Protein AF-A0A2V9X8C6-F1 (afdb_monomer_lite)

Radius of gyration: 25.72 Å; chains: 1; bounding box: 46×36×106 Å

Sequence (195 aa):
MEWCGGTVRGREMVECIVFAIKKLGNQRYEPGIPAVTRFLDFHWPLSLEERLKRQRLYYVAEQRRAESYPASTALVEIGVKSLPNVLETIKADSTLPIAREMAVAVVMQIYRSEPQNGVALLKKEADQEKDARIKRYFDFAIYKAQEWHNVKWRPRPSKGPQSTHSLLFLMASAKTEMCQGVHLVRPEKPPKVPF

pLDDT: mean 73.27, std 24.3, range [33.38, 98.38]

Foldseek 3Di:
DDQPPDPADPVRVLVNVLVVLLVCLQVLPLVCLLVLLVQLVPFADDDPVRLVVVCVVDDDPLVSRCVRRSSLNSLLSNAPSSLVSLLVLLQDPPHDPSSLLSSLSSLQSSVVVPLVVSLVVLVVVLVPDDDPVSNVSSVVSSVSSVVVVVDPDDDDPPCDPDDPVVVVVVVVVVVVVVPPDDDDDDDDDDDDDDD

Secondary structure (DSSP, 8-state):
---S-S---HHHHHHHHHHHHHHHHHTT-GGGHHHHHTTTT------HHHHHHHHTT---HHHHHHHHSHHHHHHHHHGGGGHHHHHHHHH-TTS-HHHHHHHHHHHHHHTTTSHHHHHHHHHHHHHH---HHHHHHHHHHHHHHHHGGGS--PPPPP-----THHHHHHHHHHHHGGGS----PPPPPPPPPP-

Structure (mmCIF, N/CA/C/O backbone):
data_AF-A0A2V9X8C6-F1
#
_entry.id   AF-A0A2V9X8C6-F1
#
loop_
_atom_site.group_PDB
_atom_site.id
_atom_site.type_symbol
_atom_site.label_atom_id
_atom_site.label_alt_id
_atom_site.label_comp_id
_atom_site.label_asym_id
_atom_site.label_entity_id
_atom_site.label_seq_id
_atom_site.pdbx_PDB_ins_code
_atom_site.Cartn_x
_atom_site.Cartn_y
_atom_site.Cartn_z
_atom_site.occupancy
_atom_site.B_iso_or_equiv
_atom_site.auth_seq_id
_atom_site.auth_comp_id
_atom_site.auth_asym_id
_atom_site.auth_atom_id
_atom_site.pdbx_PDB_model_num
ATOM 1 N N . MET A 1 1 ? 22.006 -12.972 -19.790 1.00 34.97 1 MET A N 1
ATOM 2 C CA . MET A 1 1 ? 21.387 -12.344 -18.602 1.00 34.97 1 MET A CA 1
ATOM 3 C C . MET A 1 1 ? 22.507 -11.666 -17.841 1.00 34.97 1 MET A C 1
ATOM 5 O O . MET A 1 1 ? 23.230 -12.349 -17.130 1.00 34.97 1 MET A O 1
ATOM 9 N N . GLU A 1 2 ? 22.719 -10.375 -18.072 1.00 37.75 2 GLU A N 1
ATOM 10 C CA . GLU A 1 2 ? 23.716 -9.603 -17.325 1.00 37.75 2 GLU A CA 1
ATOM 11 C C . GLU A 1 2 ? 23.108 -9.168 -15.994 1.00 37.75 2 GLU A C 1
ATOM 13 O O . GLU A 1 2 ? 22.028 -8.578 -15.946 1.00 37.75 2 GLU A O 1
ATOM 18 N N . TRP A 1 3 ? 23.776 -9.542 -14.908 1.00 47.22 3 TRP A N 1
ATOM 19 C CA . TRP A 1 3 ? 23.455 -9.095 -13.561 1.00 47.22 3 TRP A CA 1
ATOM 20 C C . TRP A 1 3 ? 24.112 -7.736 -13.313 1.00 47.22 3 TRP A C 1
ATOM 22 O O . TRP A 1 3 ? 25.193 -7.467 -13.832 1.00 47.22 3 TRP A O 1
ATOM 32 N N . CYS A 1 4 ? 23.462 -6.892 -12.508 1.00 51.69 4 CYS A N 1
ATOM 33 C CA . CYS A 1 4 ? 23.918 -5.561 -12.092 1.00 51.69 4 CYS A CA 1
ATOM 34 C C . CYS A 1 4 ? 25.188 -5.630 -11.214 1.00 51.69 4 CYS A C 1
ATOM 36 O O . CYS A 1 4 ? 25.129 -5.369 -10.017 1.00 51.69 4 CYS A O 1
ATOM 38 N N . GLY A 1 5 ? 26.319 -6.043 -11.793 1.00 41.81 5 GLY A N 1
ATOM 39 C CA . GLY A 1 5 ? 27.573 -6.356 -11.098 1.00 41.81 5 GLY A CA 1
ATOM 40 C C . GLY A 1 5 ? 28.781 -5.534 -11.559 1.00 41.81 5 GLY A C 1
ATOM 41 O O . GLY A 1 5 ? 29.896 -6.039 -11.520 1.00 41.81 5 GLY A O 1
ATOM 42 N N . GLY A 1 6 ? 28.578 -4.298 -12.021 1.00 47.91 6 GLY A N 1
ATOM 43 C CA . GLY A 1 6 ? 29.654 -3.355 -12.364 1.00 47.91 6 GLY A CA 1
ATOM 44 C C . GLY A 1 6 ? 29.501 -2.032 -11.616 1.00 47.91 6 GLY A C 1
ATOM 45 O O . GLY A 1 6 ? 28.490 -1.821 -10.957 1.00 47.91 6 GLY A O 1
ATOM 46 N N . THR A 1 7 ? 30.479 -1.129 -11.691 1.00 47.12 7 THR A N 1
ATOM 47 C CA . THR A 1 7 ? 30.398 0.220 -11.101 1.00 47.12 7 THR A CA 1
ATOM 48 C C . THR A 1 7 ? 29.323 1.029 -11.830 1.00 47.12 7 THR A C 1
ATOM 50 O O . THR A 1 7 ? 29.575 1.669 -12.847 1.00 47.12 7 THR A O 1
ATOM 53 N N . VAL A 1 8 ? 28.086 0.917 -11.351 1.00 51.81 8 VAL A N 1
ATOM 54 C CA . VAL A 1 8 ? 26.902 1.404 -12.052 1.00 51.81 8 VAL A CA 1
ATOM 55 C C . VAL A 1 8 ? 26.781 2.925 -11.887 1.00 51.81 8 VAL A C 1
ATOM 57 O O . VAL A 1 8 ? 26.748 3.426 -10.760 1.00 51.81 8 VAL A O 1
ATOM 60 N N . ARG A 1 9 ? 26.690 3.682 -12.990 1.00 61.25 9 ARG A N 1
ATOM 61 C CA . ARG A 1 9 ? 26.408 5.132 -12.925 1.00 61.25 9 ARG A CA 1
ATOM 62 C C . ARG A 1 9 ? 25.009 5.358 -12.337 1.00 61.25 9 ARG A C 1
ATOM 64 O O . ARG A 1 9 ? 24.128 4.517 -12.484 1.00 61.25 9 ARG A O 1
ATOM 71 N N . GLY A 1 10 ? 24.756 6.514 -11.717 1.00 61.34 10 GLY A N 1
ATOM 72 C CA . GLY A 1 10 ? 23.512 6.759 -10.961 1.00 61.34 10 GLY A CA 1
ATOM 73 C C . GLY A 1 10 ? 22.201 6.437 -11.705 1.00 61.34 10 GLY A C 1
ATOM 74 O O . GLY A 1 10 ? 21.273 5.905 -11.103 1.00 61.34 10 GLY A O 1
ATOM 75 N N . ARG A 1 11 ? 22.129 6.676 -13.025 1.00 64.12 11 ARG A N 1
ATOM 76 C CA . ARG A 1 11 ? 20.956 6.321 -13.852 1.00 64.12 11 ARG A CA 1
ATOM 77 C C . ARG A 1 11 ? 20.796 4.808 -14.048 1.00 64.12 11 ARG A C 1
ATOM 79 O O . ARG A 1 11 ? 19.696 4.287 -13.904 1.00 64.12 11 ARG A O 1
ATOM 86 N N . GLU A 1 12 ? 21.887 4.109 -14.333 1.00 70.31 12 GLU A N 1
ATOM 87 C CA . GLU A 1 12 ? 21.894 2.657 -14.546 1.00 70.31 12 GLU A CA 1
ATOM 88 C C . GLU A 1 12 ? 21.543 1.910 -13.236 1.00 70.31 12 GLU A C 1
ATOM 90 O O . GLU A 1 12 ? 20.899 0.863 -13.255 1.00 70.31 12 GLU A O 1
ATOM 95 N N . MET A 1 13 ? 21.889 2.475 -12.069 1.00 76.50 13 MET A N 1
ATOM 96 C CA . MET A 1 13 ? 21.582 1.879 -10.759 1.00 76.50 13 MET A CA 1
ATOM 97 C C . MET A 1 13 ? 20.083 1.936 -10.482 1.00 76.50 13 MET A C 1
ATOM 99 O O . MET A 1 13 ? 19.477 0.960 -10.041 1.00 76.50 13 MET A O 1
ATOM 103 N N . VAL A 1 14 ? 19.482 3.082 -10.792 1.00 81.50 14 VAL A N 1
ATOM 104 C CA . VAL A 1 14 ? 18.043 3.306 -10.718 1.00 81.50 14 VAL A CA 1
ATOM 105 C C . VAL A 1 14 ? 17.345 2.275 -11.624 1.00 81.50 14 VAL A C 1
ATOM 107 O O . VAL A 1 14 ? 16.462 1.553 -11.148 1.00 81.50 14 VAL A O 1
ATOM 110 N N . GLU A 1 15 ? 17.763 2.119 -12.888 1.00 82.19 15 GLU A N 1
ATOM 111 C CA . GLU A 1 15 ? 17.218 1.112 -13.824 1.00 82.19 15 GLU A CA 1
ATOM 112 C C . GLU A 1 15 ? 17.301 -0.320 -13.284 1.00 82.19 15 GLU A C 1
ATOM 114 O O . GLU A 1 15 ? 16.306 -1.053 -13.323 1.00 82.19 15 GLU A O 1
ATOM 119 N N . CYS A 1 16 ? 18.444 -0.692 -12.710 1.00 85.50 16 CYS A N 1
ATOM 120 C CA . CYS A 1 16 ? 18.657 -1.981 -12.057 1.00 85.50 16 CYS A CA 1
ATOM 121 C C . CYS A 1 16 ? 17.684 -2.232 -10.896 1.00 85.50 16 CYS A C 1
ATOM 123 O O . CYS A 1 16 ? 17.074 -3.303 -10.827 1.00 85.50 16 CYS A O 1
ATOM 125 N N . ILE A 1 17 ? 17.489 -1.248 -10.011 1.00 88.88 17 ILE A N 1
ATOM 126 C CA . ILE A 1 17 ? 16.553 -1.349 -8.879 1.00 88.88 17 ILE A CA 1
ATOM 127 C C . ILE A 1 17 ? 15.132 -1.601 -9.392 1.00 88.88 17 ILE A C 1
ATOM 129 O O . ILE A 1 17 ? 14.446 -2.513 -8.926 1.00 88.88 17 ILE A O 1
ATOM 133 N N . VAL A 1 18 ? 14.691 -0.846 -10.400 1.00 88.94 18 VAL A N 1
ATOM 134 C CA . VAL A 1 18 ? 13.339 -1.004 -10.956 1.00 88.94 18 VAL A CA 1
ATOM 135 C C . VAL A 1 18 ? 13.157 -2.312 -11.687 1.00 88.94 18 VAL A C 1
ATOM 137 O O . VAL A 1 18 ? 12.095 -2.930 -11.570 1.00 88.94 18 VAL A O 1
ATOM 140 N N . PHE A 1 19 ? 14.169 -2.753 -12.424 1.00 88.75 19 PHE A N 1
ATOM 141 C CA . PHE A 1 19 ? 14.154 -4.065 -13.043 1.00 88.75 19 PHE A CA 1
ATOM 142 C C . PHE A 1 19 ? 13.994 -5.165 -11.987 1.00 88.75 19 PHE A C 1
ATOM 144 O O . PHE A 1 19 ? 13.098 -6.003 -12.119 1.00 88.75 19 PHE A O 1
ATOM 151 N N . ALA A 1 20 ? 14.795 -5.128 -10.918 1.00 94.00 20 ALA A N 1
ATOM 152 C CA . ALA A 1 20 ? 14.746 -6.111 -9.842 1.00 94.00 20 ALA A CA 1
ATOM 153 C C . ALA A 1 20 ? 13.376 -6.129 -9.147 1.00 94.00 20 ALA A C 1
ATOM 155 O O . ALA A 1 20 ? 12.741 -7.181 -9.082 1.00 94.00 20 ALA A O 1
ATOM 156 N N . ILE A 1 21 ? 12.864 -4.970 -8.719 1.00 94.38 21 ILE A N 1
ATOM 157 C CA . ILE A 1 21 ? 11.549 -4.855 -8.065 1.00 94.38 21 ILE A CA 1
ATOM 158 C C . ILE A 1 21 ? 10.437 -5.425 -8.958 1.00 94.38 21 ILE A C 1
ATOM 160 O O . ILE A 1 21 ? 9.613 -6.218 -8.500 1.00 94.38 21 ILE A O 1
ATOM 164 N N . LYS A 1 22 ? 10.434 -5.079 -10.253 1.00 90.75 22 LYS A N 1
ATOM 165 C CA . LYS A 1 22 ? 9.447 -5.609 -11.207 1.00 90.75 22 LYS A CA 1
ATOM 166 C C . LYS A 1 22 ? 9.555 -7.119 -11.372 1.00 90.75 22 LYS A C 1
ATOM 168 O O . LYS A 1 22 ? 8.530 -7.784 -11.481 1.00 90.75 22 LYS A O 1
ATOM 173 N N . LYS A 1 23 ? 10.770 -7.674 -11.405 1.00 94.06 23 LYS A N 1
ATOM 174 C CA . LYS A 1 23 ? 10.966 -9.127 -11.490 1.00 94.06 23 LYS A CA 1
ATOM 175 C C . LYS A 1 23 ? 10.403 -9.840 -10.266 1.00 94.06 23 LYS A C 1
ATOM 177 O O . LYS A 1 23 ? 9.662 -10.801 -10.454 1.00 94.06 23 LYS A O 1
ATOM 182 N N . LEU A 1 24 ? 10.668 -9.329 -9.063 1.00 95.94 24 LEU A N 1
ATOM 183 C CA . LEU A 1 24 ? 10.121 -9.879 -7.818 1.00 95.94 24 LEU A CA 1
ATOM 184 C C . LEU A 1 24 ? 8.585 -9.849 -7.811 1.00 95.94 24 LEU A C 1
ATOM 186 O O . LEU A 1 24 ? 7.957 -10.858 -7.492 1.00 95.94 24 LEU A O 1
ATOM 190 N N . GLY A 1 25 ? 7.983 -8.732 -8.233 1.00 92.75 25 GLY A N 1
ATOM 191 C CA . GLY A 1 25 ? 6.528 -8.600 -8.367 1.00 92.75 25 GLY A CA 1
ATOM 192 C C . GLY A 1 25 ? 5.927 -9.577 -9.380 1.00 92.75 25 GLY A C 1
ATOM 193 O O . GLY A 1 25 ? 5.020 -10.333 -9.049 1.00 92.75 25 GLY A O 1
ATOM 194 N N . ASN A 1 26 ? 6.481 -9.631 -10.595 1.00 91.50 26 ASN A N 1
ATOM 195 C CA . ASN A 1 26 ? 5.999 -10.511 -11.667 1.00 91.50 26 ASN A CA 1
ATOM 196 C C . ASN A 1 26 ? 6.094 -12.002 -11.309 1.00 91.50 26 ASN A C 1
ATOM 198 O O . ASN A 1 26 ? 5.286 -12.801 -11.774 1.00 91.50 26 ASN A O 1
ATOM 202 N N . GLN A 1 27 ? 7.093 -12.380 -10.509 1.00 96.31 27 GLN A N 1
ATOM 203 C CA . GLN A 1 27 ? 7.258 -13.743 -9.998 1.00 96.31 27 GLN A CA 1
ATOM 204 C C . GLN A 1 27 ? 6.421 -14.016 -8.744 1.00 96.31 27 GLN A C 1
ATOM 206 O O . GLN A 1 27 ? 6.411 -15.147 -8.268 1.00 96.31 27 GLN A O 1
ATOM 211 N N . ARG A 1 28 ? 5.744 -12.996 -8.200 1.00 96.12 28 ARG A N 1
ATOM 212 C CA . ARG A 1 28 ? 5.037 -13.048 -6.915 1.00 96.12 28 ARG A CA 1
ATOM 213 C C . ARG A 1 28 ? 5.929 -13.583 -5.791 1.00 96.12 28 ARG A C 1
ATOM 215 O O . ARG A 1 28 ? 5.502 -14.392 -4.974 1.00 96.12 28 ARG A O 1
ATOM 222 N N . TYR A 1 29 ? 7.194 -13.165 -5.783 1.00 97.69 29 TYR A N 1
ATOM 223 C CA . TYR A 1 29 ? 8.213 -13.738 -4.910 1.00 97.69 29 TYR A CA 1
ATOM 224 C C . TYR A 1 29 ? 8.058 -13.252 -3.461 1.00 97.69 29 TYR A C 1
ATOM 226 O O . TYR A 1 29 ? 8.565 -12.196 -3.076 1.00 97.69 29 TYR A O 1
ATOM 234 N N . GLU A 1 30 ? 7.365 -14.049 -2.649 1.00 97.94 30 GLU A N 1
ATOM 235 C CA . GLU A 1 30 ? 7.040 -13.744 -1.248 1.00 97.94 30 GLU A CA 1
ATOM 236 C C . GLU A 1 30 ? 8.252 -13.454 -0.353 1.00 97.94 30 GLU A C 1
ATOM 238 O O . GLU A 1 30 ? 8.204 -12.465 0.380 1.00 97.94 30 GLU A O 1
ATOM 243 N N . PRO A 1 31 ? 9.374 -14.201 -0.421 1.00 97.94 31 PRO A N 1
ATOM 244 C CA . PRO A 1 31 ? 10.530 -13.889 0.422 1.00 97.94 31 PRO A CA 1
ATOM 245 C C . PRO A 1 31 ? 11.126 -12.496 0.145 1.00 97.94 31 PRO A C 1
ATOM 247 O O . PRO A 1 31 ? 11.859 -11.960 0.971 1.00 97.94 31 PRO A O 1
ATOM 250 N N . GLY A 1 32 ? 10.804 -11.886 -1.003 1.00 96.81 32 GLY A N 1
ATOM 251 C CA . GLY A 1 32 ? 11.223 -10.533 -1.363 1.00 96.81 32 GLY A CA 1
ATOM 252 C C . GLY A 1 32 ? 10.364 -9.414 -0.766 1.00 96.81 32 GLY A C 1
ATOM 253 O O . GLY A 1 32 ? 10.786 -8.260 -0.830 1.00 96.81 32 GLY A O 1
ATOM 254 N N . ILE A 1 33 ? 9.198 -9.712 -0.177 1.00 98.19 33 ILE A N 1
ATOM 255 C CA . ILE A 1 33 ? 8.254 -8.698 0.333 1.00 98.19 33 ILE A CA 1
ATOM 256 C C . ILE A 1 33 ? 8.936 -7.682 1.266 1.00 98.19 33 ILE A C 1
ATOM 258 O O . ILE A 1 33 ? 8.778 -6.480 1.019 1.00 98.19 33 ILE A O 1
ATOM 262 N N . PRO A 1 34 ? 9.728 -8.081 2.287 1.00 97.56 34 PRO A N 1
ATOM 263 C CA . PRO A 1 34 ? 10.349 -7.111 3.188 1.00 97.56 34 PRO A CA 1
ATOM 264 C C . PRO A 1 34 ? 11.317 -6.169 2.467 1.00 97.56 34 PRO A C 1
ATOM 266 O O . PRO A 1 34 ? 11.380 -4.986 2.790 1.00 97.56 34 PRO A O 1
ATOM 269 N N . ALA A 1 35 ? 12.052 -6.676 1.472 1.00 96.75 35 ALA A N 1
ATOM 270 C CA . ALA A 1 35 ? 12.980 -5.872 0.687 1.00 96.75 35 ALA A CA 1
ATOM 271 C C . ALA A 1 35 ? 12.232 -4.887 -0.219 1.00 96.75 35 ALA A C 1
ATOM 273 O O . ALA A 1 35 ? 12.561 -3.706 -0.225 1.00 96.75 35 ALA A O 1
ATOM 274 N N . VAL A 1 36 ? 11.194 -5.344 -0.929 1.00 97.19 36 VAL A N 1
ATOM 275 C CA . VAL A 1 36 ? 10.385 -4.495 -1.821 1.00 97.19 36 VAL A CA 1
ATOM 276 C C . VAL A 1 36 ? 9.672 -3.387 -1.041 1.00 97.19 36 VAL A C 1
ATOM 278 O O . VAL A 1 36 ? 9.634 -2.249 -1.498 1.00 97.19 36 VAL A O 1
ATOM 281 N N . THR A 1 37 ? 9.164 -3.690 0.155 1.00 97.38 37 THR A N 1
ATOM 282 C CA . THR A 1 37 ? 8.447 -2.729 1.014 1.00 97.38 37 THR A CA 1
ATOM 283 C C . THR A 1 37 ? 9.294 -1.498 1.359 1.00 97.38 37 THR A C 1
ATOM 285 O O . 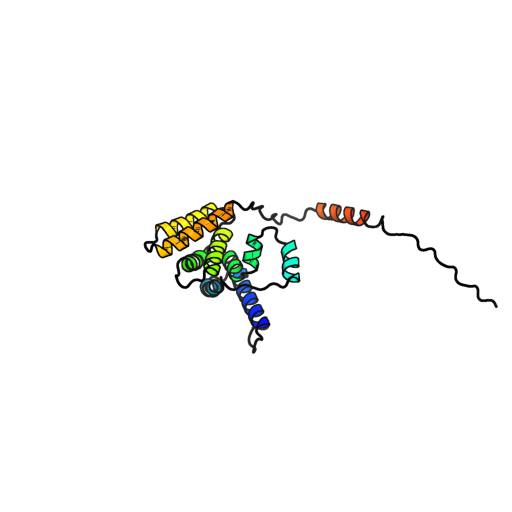THR A 1 37 ? 8.773 -0.388 1.426 1.00 97.38 37 THR A O 1
ATOM 288 N N . ARG A 1 38 ? 10.619 -1.654 1.483 1.00 95.50 38 ARG A N 1
ATOM 289 C CA . ARG A 1 38 ? 11.550 -0.544 1.767 1.00 95.50 38 ARG A CA 1
ATOM 290 C C . ARG A 1 38 ? 11.678 0.475 0.635 1.00 95.50 38 ARG A C 1
ATOM 292 O O . ARG A 1 38 ? 12.256 1.526 0.856 1.00 95.50 38 ARG A O 1
ATOM 299 N N . PHE A 1 39 ? 11.165 0.165 -0.554 1.00 95.50 39 PHE A N 1
ATOM 300 C CA . PHE A 1 39 ? 11.189 1.044 -1.724 1.00 95.50 39 PHE A CA 1
ATOM 301 C C . PHE A 1 39 ? 9.817 1.683 -2.000 1.00 95.50 39 PHE A C 1
ATOM 303 O O . PHE A 1 39 ? 9.560 2.132 -3.116 1.00 95.50 39 PHE A O 1
ATOM 310 N N . LEU A 1 40 ? 8.897 1.707 -1.029 1.00 94.12 40 LEU A N 1
ATOM 311 C CA . LEU A 1 40 ? 7.562 2.293 -1.215 1.00 94.12 40 LEU A CA 1
ATOM 312 C C . LEU A 1 40 ? 7.578 3.810 -1.470 1.00 94.12 40 LEU A C 1
ATOM 314 O O . LEU A 1 40 ? 6.673 4.320 -2.121 1.00 94.12 40 LEU A O 1
ATOM 318 N N . ASP A 1 41 ? 8.604 4.522 -1.015 1.00 92.12 41 ASP A N 1
ATOM 319 C CA . ASP A 1 41 ? 8.875 5.933 -1.320 1.00 92.12 41 ASP A CA 1
ATOM 320 C C . ASP A 1 41 ? 9.710 6.136 -2.595 1.00 92.12 41 ASP A C 1
ATOM 322 O O . ASP A 1 41 ? 9.859 7.268 -3.063 1.00 92.12 41 ASP A O 1
ATOM 326 N N . PHE A 1 42 ? 10.246 5.062 -3.181 1.00 90.69 42 PHE A N 1
ATOM 327 C CA . PHE A 1 42 ? 11.107 5.147 -4.350 1.00 90.69 42 PHE A CA 1
ATOM 328 C C . PHE A 1 42 ? 10.297 5.534 -5.589 1.00 90.69 42 PHE A C 1
ATOM 330 O O . PHE A 1 42 ? 9.594 4.718 -6.190 1.00 90.69 42 PHE A O 1
ATOM 337 N N . HIS A 1 43 ? 10.425 6.797 -5.985 1.00 84.62 43 HIS A N 1
ATOM 338 C CA . HIS A 1 43 ? 9.813 7.324 -7.193 1.00 84.62 43 HIS A CA 1
ATOM 339 C C . HIS A 1 43 ? 10.714 7.075 -8.409 1.00 84.62 43 HIS A C 1
ATOM 341 O O . HIS A 1 43 ? 11.854 7.531 -8.465 1.00 84.62 43 HIS A O 1
ATOM 347 N N . TRP A 1 44 ? 10.172 6.406 -9.422 1.00 78.06 44 TRP A N 1
ATOM 348 C CA . TRP A 1 44 ? 10.786 6.203 -10.726 1.00 78.06 44 TRP A CA 1
ATOM 349 C C . TRP A 1 44 ? 10.472 7.386 -11.656 1.00 78.06 44 TRP A C 1
ATOM 351 O O . TRP A 1 44 ? 9.339 7.500 -12.141 1.00 78.06 44 TRP A O 1
ATOM 361 N N . PRO A 1 45 ? 11.438 8.278 -11.945 1.00 67.31 45 PRO A N 1
ATOM 362 C CA . PRO A 1 45 ? 11.210 9.382 -12.863 1.00 67.31 45 PRO A CA 1
ATOM 363 C C . PRO A 1 45 ? 11.126 8.848 -14.298 1.00 67.31 45 PRO A C 1
ATOM 365 O O . PRO A 1 45 ? 12.136 8.626 -14.958 1.00 67.31 45 PRO A O 1
ATOM 368 N N . LEU A 1 46 ? 9.905 8.643 -14.794 1.00 64.56 46 LEU A N 1
ATOM 369 C CA . LEU A 1 46 ? 9.670 8.378 -16.214 1.00 64.56 46 LEU A CA 1
ATOM 370 C C . LEU A 1 46 ? 9.972 9.641 -17.029 1.00 64.56 46 LEU A C 1
ATOM 372 O O . LEU A 1 46 ? 9.506 10.734 -16.682 1.00 64.56 46 LEU A O 1
ATOM 376 N N . SER A 1 47 ? 10.669 9.486 -18.156 1.00 63.50 47 SER A N 1
ATOM 377 C CA . SER A 1 47 ? 10.767 10.555 -19.154 1.00 63.50 47 SER A CA 1
ATOM 378 C C . SER A 1 47 ? 9.376 10.927 -19.685 1.00 63.50 47 SER A C 1
ATOM 380 O O . SER A 1 47 ? 8.429 10.136 -19.623 1.00 63.50 47 SER A O 1
ATOM 382 N N . LEU A 1 48 ? 9.221 12.142 -20.223 1.00 58.38 48 LEU A N 1
ATOM 383 C CA . LEU A 1 48 ? 7.947 12.587 -20.798 1.00 58.38 48 LEU A CA 1
ATOM 384 C C . LEU A 1 48 ? 7.445 11.615 -21.878 1.00 58.38 48 LEU A C 1
ATOM 386 O O . LEU A 1 48 ? 6.266 11.277 -21.894 1.00 58.38 48 LEU A O 1
ATOM 390 N N . GLU A 1 49 ? 8.335 11.105 -22.727 1.00 63.12 49 GLU A N 1
ATOM 391 C CA . GLU A 1 49 ? 7.985 10.134 -23.765 1.00 63.12 49 GLU A CA 1
ATOM 392 C C . GLU A 1 49 ? 7.470 8.811 -23.175 1.00 63.12 49 GLU A C 1
ATOM 394 O O . GLU A 1 49 ? 6.444 8.288 -23.614 1.00 63.12 49 GLU A O 1
ATOM 399 N N . GLU A 1 50 ? 8.122 8.281 -22.137 1.00 65.06 50 GLU A N 1
ATOM 400 C CA . GLU A 1 50 ? 7.677 7.056 -21.464 1.00 65.06 50 GLU A CA 1
ATOM 401 C C . GLU A 1 50 ? 6.351 7.253 -20.725 1.00 65.06 50 GLU A C 1
ATOM 403 O O . GLU A 1 50 ? 5.487 6.371 -20.759 1.00 65.06 50 GLU A O 1
ATOM 408 N N . ARG A 1 51 ? 6.156 8.427 -20.107 1.00 62.22 51 ARG A N 1
ATOM 409 C CA . ARG A 1 51 ? 4.874 8.822 -19.509 1.00 62.22 51 ARG A CA 1
ATOM 410 C C . ARG A 1 51 ? 3.770 8.835 -20.557 1.00 62.22 51 ARG A C 1
ATOM 412 O O . ARG A 1 51 ? 2.696 8.305 -20.290 1.00 62.22 51 ARG A O 1
ATOM 419 N N . LEU A 1 52 ? 4.029 9.404 -21.736 1.00 58.66 52 LEU A N 1
ATOM 420 C CA . LEU A 1 52 ? 3.075 9.488 -22.846 1.00 58.66 52 LEU A CA 1
ATOM 421 C C . LEU A 1 52 ? 2.785 8.110 -23.470 1.00 58.66 52 LEU A C 1
ATOM 423 O O . LEU A 1 52 ? 1.625 7.791 -23.742 1.00 58.66 52 LEU A O 1
ATOM 427 N N . LYS A 1 53 ? 3.804 7.253 -23.640 1.00 61.97 53 LYS A N 1
ATOM 428 C CA . LYS A 1 53 ? 3.636 5.865 -24.114 1.00 61.97 53 LYS A CA 1
ATOM 429 C C . LYS A 1 53 ? 2.760 5.047 -23.166 1.00 61.97 53 LYS A C 1
ATOM 431 O O . LYS A 1 53 ? 1.855 4.352 -23.624 1.00 61.97 53 LYS A O 1
ATOM 436 N N . ARG A 1 54 ? 2.975 5.157 -21.850 1.00 58.25 54 ARG A N 1
ATOM 437 C CA . ARG A 1 54 ? 2.158 4.449 -20.846 1.00 58.25 54 ARG A CA 1
ATOM 438 C C . ARG A 1 54 ? 0.796 5.100 -20.606 1.00 58.25 54 ARG A C 1
ATOM 440 O O . ARG A 1 54 ? -0.166 4.398 -20.312 1.00 58.25 54 ARG A O 1
ATOM 447 N N . GLN A 1 55 ? 0.667 6.407 -20.837 1.00 51.16 55 GLN A N 1
ATOM 448 C CA . GLN A 1 55 ? -0.610 7.126 -20.790 1.00 51.16 55 GLN A CA 1
ATOM 449 C C . GLN A 1 55 ? -1.656 6.560 -21.749 1.00 51.16 55 GLN A C 1
ATOM 451 O O . GLN A 1 55 ? -2.833 6.532 -21.399 1.00 51.16 55 GLN A O 1
ATOM 456 N N . ARG A 1 56 ? -1.240 6.088 -22.933 1.00 48.53 56 ARG A N 1
ATOM 457 C CA . ARG A 1 56 ? -2.152 5.477 -23.915 1.00 48.53 56 ARG A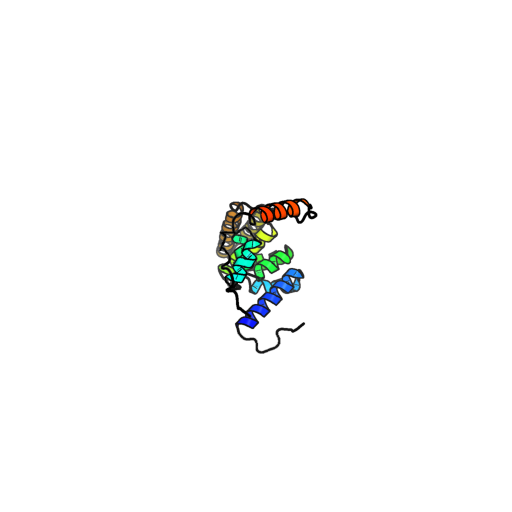 CA 1
ATOM 458 C C . ARG A 1 56 ? -2.714 4.122 -23.467 1.00 48.53 56 ARG A C 1
ATOM 460 O O . ARG A 1 56 ? -3.676 3.653 -24.063 1.00 48.53 56 ARG A O 1
ATOM 467 N N . LEU A 1 57 ? -2.142 3.505 -22.430 1.00 44.97 57 LEU A N 1
ATOM 468 C CA . LEU A 1 57 ? -2.548 2.190 -21.928 1.00 44.97 57 LEU A CA 1
ATOM 469 C C . LEU A 1 57 ? -3.424 2.261 -20.662 1.00 44.97 57 LEU A C 1
ATOM 471 O O . LEU A 1 57 ? -4.122 1.290 -20.374 1.00 44.97 57 LEU A O 1
ATOM 475 N N . TYR A 1 58 ? -3.445 3.389 -19.931 1.00 42.50 58 TYR A N 1
ATOM 476 C CA . TYR A 1 58 ? -4.114 3.491 -18.623 1.00 42.50 58 TYR A CA 1
ATOM 477 C C . TYR A 1 58 ? -4.882 4.814 -18.409 1.00 42.50 58 TYR A C 1
ATOM 479 O O . TYR A 1 58 ? -4.340 5.923 -18.503 1.00 42.50 58 TYR A O 1
ATOM 487 N N . TYR A 1 59 ? -6.170 4.680 -18.069 1.00 42.31 59 TYR A N 1
ATOM 488 C CA . TYR A 1 59 ? -7.162 5.767 -18.043 1.00 42.31 59 TYR A CA 1
ATOM 489 C C . TYR A 1 59 ? -7.320 6.507 -16.694 1.00 42.31 59 TYR A C 1
ATOM 491 O O . TYR A 1 59 ? -8.033 7.505 -16.664 1.00 42.31 59 TYR A O 1
ATOM 499 N N . VAL A 1 60 ? -6.676 6.092 -15.590 1.00 49.94 60 VAL A N 1
ATOM 500 C CA . VAL A 1 60 ? -6.946 6.665 -14.245 1.00 49.94 60 VAL A CA 1
ATOM 501 C C . VAL A 1 60 ? -5.689 7.242 -13.580 1.00 49.94 60 VAL A C 1
ATOM 503 O O . VAL A 1 60 ? -4.637 6.605 -13.567 1.00 49.94 60 VAL A O 1
ATOM 506 N N . ALA A 1 61 ? -5.800 8.448 -13.010 1.00 50.53 61 ALA A N 1
ATOM 507 C CA . ALA A 1 61 ? -4.699 9.206 -12.401 1.00 50.53 61 ALA A CA 1
ATOM 508 C C . ALA A 1 61 ? -4.024 8.503 -11.202 1.00 50.53 61 ALA A C 1
ATOM 510 O O . ALA A 1 61 ? -2.801 8.556 -11.090 1.00 50.53 61 ALA A O 1
ATOM 511 N N . GLU A 1 62 ? -4.773 7.777 -10.366 1.00 48.66 62 GLU A N 1
ATOM 512 C CA . GLU A 1 62 ? -4.212 7.019 -9.233 1.00 48.66 62 GLU A CA 1
ATOM 513 C C . GLU A 1 62 ? -3.357 5.822 -9.687 1.00 48.66 62 GLU A C 1
ATOM 515 O O . GLU A 1 62 ? -2.294 5.559 -9.128 1.00 48.66 62 GLU A O 1
ATOM 520 N N . GLN A 1 63 ? -3.768 5.124 -10.756 1.00 49.69 63 GLN A N 1
ATOM 521 C CA . GLN A 1 63 ? -2.965 4.051 -11.365 1.00 49.69 63 GLN A CA 1
ATOM 522 C C . GLN A 1 63 ? -1.650 4.595 -11.931 1.00 49.69 63 GLN A C 1
ATOM 524 O O . GLN A 1 63 ? -0.613 3.943 -11.829 1.00 49.69 63 GLN A O 1
ATOM 529 N N . ARG A 1 64 ? -1.675 5.824 -12.462 1.00 52.00 64 ARG A N 1
ATOM 530 C CA . ARG A 1 64 ? -0.469 6.503 -12.950 1.00 52.00 64 ARG A CA 1
ATOM 531 C C . ARG A 1 64 ? 0.514 6.824 -11.827 1.00 52.00 64 ARG A C 1
ATOM 533 O O . ARG A 1 64 ? 1.711 6.768 -12.082 1.00 52.00 64 ARG A O 1
ATOM 540 N N . ARG A 1 65 ? 0.042 7.128 -10.609 1.00 52.25 65 ARG A N 1
ATOM 541 C CA . ARG A 1 65 ? 0.933 7.276 -9.445 1.00 52.25 65 ARG A CA 1
ATOM 542 C C . ARG A 1 65 ? 1.576 5.939 -9.088 1.00 52.25 65 ARG A C 1
ATOM 544 O O . ARG A 1 65 ? 2.795 5.884 -9.031 1.00 52.25 65 ARG A O 1
ATOM 551 N N . ALA A 1 66 ? 0.804 4.859 -8.961 1.00 51.38 66 ALA A N 1
ATOM 552 C CA . ALA A 1 66 ? 1.345 3.536 -8.620 1.00 51.38 66 ALA A CA 1
ATOM 553 C C . ALA A 1 66 ? 2.411 3.021 -9.617 1.00 51.38 66 ALA A C 1
ATOM 555 O O . ALA A 1 66 ? 3.368 2.363 -9.215 1.00 51.38 66 ALA A O 1
ATOM 556 N N . GLU A 1 67 ? 2.313 3.363 -10.907 1.00 58.28 67 GLU A N 1
ATOM 557 C CA . GLU A 1 67 ? 3.343 3.011 -11.902 1.00 58.28 67 GLU A CA 1
ATOM 558 C C . GLU A 1 67 ? 4.657 3.790 -11.757 1.00 58.28 67 GLU A C 1
ATOM 560 O O . GLU A 1 67 ? 5.713 3.286 -12.157 1.00 58.28 67 GLU A O 1
ATOM 565 N N . SER A 1 68 ? 4.603 4.997 -11.189 1.00 72.50 68 SER A N 1
ATOM 566 C CA . SER A 1 68 ? 5.792 5.761 -10.807 1.00 72.50 68 SER A CA 1
ATOM 567 C C . SER A 1 68 ? 6.426 5.238 -9.515 1.00 72.50 68 SER A C 1
ATOM 569 O O . SER A 1 68 ? 7.561 5.592 -9.233 1.00 72.50 68 SER A O 1
ATOM 571 N N . TYR A 1 69 ? 5.746 4.374 -8.756 1.00 87.06 69 TYR A N 1
ATOM 572 C CA . TYR A 1 69 ? 6.272 3.736 -7.545 1.00 87.06 69 TYR A CA 1
ATOM 573 C C . TYR A 1 69 ? 6.360 2.217 -7.750 1.00 87.06 69 TYR A C 1
ATOM 575 O O . TYR A 1 69 ? 5.435 1.482 -7.389 1.00 87.06 69 TYR A O 1
ATOM 583 N N . PRO A 1 70 ? 7.455 1.700 -8.335 1.00 91.00 70 PRO A N 1
ATOM 584 C CA . PRO A 1 70 ? 7.559 0.305 -8.765 1.00 91.00 70 PRO A CA 1
ATOM 585 C C . PRO A 1 70 ? 7.339 -0.703 -7.631 1.00 91.00 70 PRO A C 1
ATOM 587 O O . PRO A 1 70 ? 6.780 -1.770 -7.880 1.00 91.00 70 PRO A O 1
ATOM 590 N N . ALA A 1 71 ? 7.716 -0.362 -6.395 1.00 95.19 71 ALA A N 1
ATOM 591 C CA . ALA A 1 71 ? 7.474 -1.207 -5.229 1.00 95.19 71 ALA A CA 1
ATOM 592 C C . ALA A 1 71 ? 5.982 -1.414 -4.961 1.00 95.19 71 ALA A C 1
ATOM 594 O O . ALA A 1 71 ? 5.560 -2.543 -4.720 1.00 95.19 71 ALA A O 1
ATOM 595 N N . SER A 1 72 ? 5.173 -0.355 -5.078 1.00 93.56 72 SER A N 1
ATOM 596 C CA . SER A 1 72 ? 3.722 -0.454 -4.891 1.00 93.56 72 SER A CA 1
ATOM 597 C C . SER A 1 72 ? 3.108 -1.435 -5.893 1.00 93.56 72 SER A C 1
ATOM 599 O O . SER A 1 72 ? 2.382 -2.350 -5.512 1.00 93.56 72 SER A O 1
ATOM 601 N N . THR A 1 73 ? 3.497 -1.330 -7.168 1.00 90.56 73 THR A N 1
ATOM 602 C CA . THR A 1 73 ? 3.045 -2.249 -8.219 1.00 90.56 73 THR A CA 1
ATOM 603 C C . THR A 1 73 ? 3.479 -3.685 -7.919 1.00 90.56 73 THR A C 1
ATOM 605 O O . THR A 1 73 ? 2.670 -4.602 -8.012 1.00 90.56 73 THR A O 1
ATOM 608 N N . ALA A 1 74 ? 4.735 -3.895 -7.514 1.00 95.38 74 ALA A N 1
ATOM 609 C CA . ALA A 1 74 ? 5.241 -5.230 -7.208 1.00 95.38 74 ALA A CA 1
ATOM 610 C C . ALA A 1 74 ? 4.515 -5.885 -6.021 1.00 95.38 74 ALA A C 1
ATOM 612 O O . ALA A 1 74 ? 4.189 -7.068 -6.091 1.00 95.38 74 ALA A O 1
ATOM 613 N N . LEU A 1 75 ? 4.215 -5.130 -4.960 1.00 97.50 75 LEU A N 1
ATOM 614 C CA . LEU A 1 75 ? 3.481 -5.641 -3.796 1.00 97.50 75 LEU A CA 1
ATOM 615 C C . LEU A 1 75 ? 2.030 -5.994 -4.146 1.00 97.50 75 LEU A C 1
ATOM 617 O O . LEU A 1 75 ? 1.528 -7.019 -3.691 1.00 97.50 75 LEU A O 1
ATOM 621 N N . VAL A 1 76 ? 1.383 -5.212 -5.018 1.00 94.81 76 VAL A N 1
ATOM 622 C CA . VAL A 1 76 ? 0.051 -5.543 -5.555 1.00 94.81 76 VAL A CA 1
ATOM 623 C C . VAL A 1 76 ? 0.077 -6.842 -6.365 1.00 94.81 76 VAL A C 1
ATOM 625 O O . VAL A 1 76 ? -0.821 -7.664 -6.204 1.00 94.81 76 VAL A O 1
ATOM 628 N N . GLU A 1 77 ? 1.097 -7.055 -7.203 1.00 94.25 77 GLU A N 1
ATOM 629 C CA . GLU A 1 77 ? 1.244 -8.298 -7.979 1.00 94.25 77 GLU A CA 1
ATOM 630 C C . GLU A 1 77 ? 1.509 -9.521 -7.085 1.00 94.25 77 GLU A C 1
ATOM 632 O O . GLU A 1 77 ? 0.970 -10.599 -7.352 1.00 94.25 77 GLU A O 1
ATOM 637 N N . ILE A 1 78 ? 2.278 -9.357 -5.999 1.00 96.56 78 ILE A N 1
ATOM 638 C CA . ILE A 1 78 ? 2.445 -10.385 -4.955 1.00 96.56 78 ILE A CA 1
ATOM 639 C C . ILE A 1 78 ? 1.106 -10.653 -4.240 1.00 96.56 78 ILE A C 1
ATOM 641 O O . ILE A 1 78 ? 0.787 -11.796 -3.907 1.00 96.56 78 ILE A O 1
ATOM 645 N N . GLY A 1 79 ? 0.290 -9.615 -4.049 1.00 94.19 79 GLY A N 1
ATOM 646 C CA . GLY A 1 79 ? -1.088 -9.715 -3.576 1.00 94.19 79 GLY A CA 1
ATOM 647 C C . GLY A 1 79 ? -1.212 -9.771 -2.055 1.00 94.19 79 GLY A C 1
ATOM 648 O O . GLY A 1 79 ? -0.391 -9.214 -1.330 1.00 94.19 79 GLY A O 1
ATOM 649 N N . VAL A 1 80 ? -2.259 -10.446 -1.564 1.00 97.06 80 VAL A N 1
ATOM 650 C CA . VAL A 1 80 ? -2.689 -10.470 -0.145 1.00 97.06 80 VAL A CA 1
ATOM 651 C C . VAL A 1 80 ? -1.557 -10.817 0.829 1.00 97.06 80 VAL A C 1
ATOM 653 O O . VAL A 1 80 ? -1.511 -10.291 1.937 1.00 97.06 80 VAL A O 1
ATOM 656 N N . LYS A 1 81 ? -0.598 -11.647 0.411 1.00 98.00 81 LYS A N 1
ATOM 657 C CA . LYS A 1 81 ? 0.550 -12.036 1.240 1.00 98.00 81 LYS A CA 1
ATOM 658 C C . LYS A 1 81 ? 1.498 -10.880 1.573 1.00 98.00 81 LYS A C 1
ATOM 660 O O . LYS A 1 81 ? 2.243 -10.981 2.539 1.00 98.00 81 LYS A O 1
ATOM 665 N N . SER A 1 82 ? 1.454 -9.782 0.818 1.00 98.06 82 SER A N 1
ATOM 666 C CA . SER A 1 82 ? 2.213 -8.561 1.115 1.00 98.06 82 SER A CA 1
ATOM 667 C C . SER A 1 82 ? 1.594 -7.703 2.222 1.00 98.06 82 SER A C 1
ATOM 669 O O . SER A 1 82 ? 2.292 -6.871 2.804 1.00 98.06 82 SER A O 1
ATOM 671 N N . LEU A 1 83 ? 0.307 -7.902 2.538 1.00 98.06 83 LEU A N 1
ATOM 672 C CA . LEU A 1 83 ? -0.439 -7.026 3.441 1.00 98.06 83 LEU A CA 1
ATOM 673 C C . LEU A 1 83 ? 0.194 -6.868 4.829 1.00 98.06 83 LEU A C 1
ATOM 675 O O . LEU A 1 83 ? 0.230 -5.731 5.282 1.00 98.06 83 LEU A O 1
ATOM 679 N N . PRO A 1 84 ? 0.738 -7.905 5.498 1.00 98.06 84 PRO A N 1
ATOM 680 C CA . PRO A 1 84 ? 1.353 -7.720 6.813 1.00 98.06 84 PRO A CA 1
ATOM 681 C C . PRO A 1 84 ? 2.467 -6.662 6.812 1.00 98.06 84 PRO A C 1
ATOM 683 O O . PRO A 1 84 ? 2.450 -5.744 7.624 1.00 98.06 84 PRO A O 1
ATOM 686 N N . ASN A 1 85 ? 3.389 -6.717 5.844 1.00 98.38 85 ASN A N 1
ATOM 687 C CA . ASN A 1 85 ? 4.470 -5.735 5.712 1.00 98.38 85 ASN A CA 1
ATOM 688 C C . ASN A 1 85 ? 3.964 -4.345 5.302 1.00 98.38 85 ASN A C 1
ATOM 690 O O . ASN A 1 85 ? 4.511 -3.328 5.730 1.00 98.38 85 ASN A O 1
ATOM 694 N N . VAL A 1 86 ? 2.926 -4.295 4.469 1.00 98.06 86 VAL A N 1
ATOM 695 C CA . VAL A 1 86 ? 2.295 -3.041 4.039 1.00 98.06 86 VAL A CA 1
ATOM 696 C C . VAL A 1 86 ? 1.597 -2.354 5.216 1.00 98.06 86 VAL A C 1
ATOM 698 O O . VAL A 1 86 ? 1.770 -1.154 5.408 1.00 98.06 86 VAL A O 1
ATOM 701 N N . LEU A 1 87 ? 0.855 -3.102 6.035 1.00 98.06 87 LEU A N 1
ATOM 702 C CA . LEU A 1 87 ? 0.196 -2.582 7.233 1.00 98.06 87 LEU A CA 1
ATOM 703 C C . LEU A 1 87 ? 1.224 -2.131 8.273 1.00 98.06 87 LEU A C 1
ATOM 705 O O . LEU A 1 87 ? 1.084 -1.042 8.821 1.00 98.06 87 LEU A O 1
ATOM 709 N N . GLU A 1 88 ? 2.301 -2.894 8.471 1.00 97.31 88 GLU A N 1
ATOM 710 C CA . GLU A 1 88 ? 3.406 -2.490 9.349 1.00 97.31 88 GLU A CA 1
ATOM 711 C C . GLU A 1 88 ? 4.046 -1.170 8.894 1.00 97.31 88 GLU A C 1
ATOM 713 O O . GLU A 1 88 ? 4.360 -0.301 9.704 1.00 97.31 88 GLU A O 1
ATOM 718 N N . THR A 1 89 ? 4.154 -0.959 7.580 1.00 97.56 89 THR A N 1
ATOM 719 C CA . THR A 1 89 ? 4.663 0.300 7.017 1.00 97.56 89 THR A CA 1
ATOM 720 C C . THR A 1 89 ? 3.768 1.489 7.366 1.00 97.56 89 THR A C 1
ATOM 722 O O . THR A 1 89 ? 4.277 2.579 7.624 1.00 97.56 89 THR A O 1
ATOM 725 N N . ILE A 1 90 ? 2.445 1.305 7.415 1.00 97.38 90 ILE A N 1
ATOM 726 C CA . ILE A 1 90 ? 1.511 2.362 7.836 1.00 97.38 90 ILE A CA 1
ATOM 727 C C . ILE A 1 90 ? 1.743 2.719 9.311 1.00 97.38 90 ILE A C 1
ATOM 729 O O . ILE A 1 90 ? 1.758 3.904 9.652 1.00 97.38 90 ILE A O 1
ATOM 733 N N . LYS A 1 91 ? 1.962 1.706 10.158 1.00 95.62 91 LYS A N 1
ATOM 734 C CA . LYS A 1 91 ? 2.123 1.853 11.612 1.00 95.62 91 LYS A CA 1
ATOM 735 C C . LYS A 1 91 ? 3.450 2.479 12.021 1.00 95.62 91 LYS A C 1
ATOM 737 O O . LYS A 1 91 ? 3.482 3.251 12.973 1.00 95.62 91 LYS A O 1
ATOM 742 N N . ALA A 1 92 ? 4.535 2.136 11.330 1.00 94.19 92 ALA A N 1
ATOM 743 C CA . ALA A 1 92 ? 5.879 2.487 11.763 1.00 94.19 92 ALA A CA 1
ATOM 744 C C . ALA A 1 92 ? 6.123 4.007 11.761 1.00 94.19 92 ALA A C 1
ATOM 746 O O . ALA A 1 92 ? 5.932 4.688 10.749 1.00 94.19 92 ALA A O 1
ATOM 747 N N . ASP A 1 93 ? 6.613 4.537 12.885 1.00 90.44 93 ASP A N 1
ATOM 748 C CA . ASP A 1 93 ? 6.927 5.964 13.063 1.00 90.44 93 ASP A CA 1
ATOM 749 C C . ASP A 1 93 ? 7.990 6.450 12.063 1.00 90.44 93 ASP A C 1
ATOM 751 O O . ASP A 1 93 ? 7.911 7.567 11.547 1.00 90.44 93 ASP A O 1
ATOM 755 N N . SER A 1 94 ? 8.953 5.586 11.733 1.00 91.81 94 SER A N 1
ATOM 756 C CA . SER A 1 94 ? 10.051 5.877 10.805 1.00 91.81 94 SER A CA 1
ATOM 757 C C . SER A 1 94 ? 9.627 5.958 9.336 1.00 91.81 94 SER A C 1
ATOM 759 O O . SER A 1 94 ? 10.415 6.408 8.503 1.00 91.81 94 SER A O 1
ATOM 761 N N . THR A 1 95 ? 8.405 5.546 8.990 1.00 95.12 95 THR A N 1
ATOM 762 C CA . THR A 1 95 ? 7.936 5.586 7.604 1.00 95.12 95 THR A CA 1
ATOM 763 C C . THR A 1 95 ? 7.773 7.031 7.128 1.00 95.12 95 THR A C 1
ATOM 765 O O . THR A 1 95 ? 7.233 7.892 7.825 1.00 95.12 95 THR A O 1
ATOM 768 N N . LEU A 1 96 ? 8.198 7.324 5.900 1.00 93.50 96 LEU A N 1
ATOM 769 C CA . LEU A 1 96 ? 7.954 8.628 5.282 1.00 93.50 96 LEU A CA 1
ATOM 770 C C . LEU A 1 96 ? 6.469 8.800 4.913 1.00 93.50 96 LEU A C 1
ATOM 772 O O . LEU A 1 96 ? 5.824 7.823 4.527 1.00 93.50 96 LEU A O 1
ATOM 776 N N . PRO A 1 97 ? 5.907 10.024 4.945 1.00 91.94 97 PRO A N 1
ATOM 777 C CA . PRO A 1 97 ? 4.512 10.261 4.561 1.00 91.94 97 PRO A CA 1
ATOM 778 C C . PRO A 1 97 ? 4.139 9.658 3.198 1.00 91.94 97 PRO A C 1
ATOM 780 O O . PRO A 1 97 ? 3.131 8.966 3.088 1.00 91.94 97 PRO A O 1
ATOM 783 N N . ILE A 1 98 ? 5.004 9.817 2.190 1.00 89.12 98 ILE A N 1
ATOM 784 C CA . ILE A 1 98 ? 4.775 9.261 0.851 1.00 89.12 98 ILE A CA 1
ATOM 785 C C . ILE A 1 98 ? 4.773 7.724 0.829 1.00 89.12 98 ILE A C 1
ATOM 787 O O . ILE A 1 98 ? 3.947 7.128 0.144 1.00 89.12 98 ILE A O 1
ATOM 791 N N . ALA A 1 99 ? 5.632 7.062 1.612 1.00 93.88 99 ALA A N 1
ATOM 792 C CA . ALA A 1 99 ? 5.620 5.604 1.728 1.00 93.88 99 ALA A CA 1
ATOM 793 C C . ALA A 1 99 ? 4.338 5.104 2.409 1.00 93.88 99 ALA A C 1
ATOM 795 O O . ALA A 1 99 ? 3.787 4.094 1.973 1.00 93.88 99 ALA A O 1
ATOM 796 N N . ARG A 1 100 ? 3.816 5.824 3.419 1.00 95.00 100 ARG A N 1
ATOM 797 C CA . ARG A 1 100 ? 2.503 5.503 4.013 1.00 95.00 100 ARG A CA 1
ATOM 798 C C . ARG A 1 100 ? 1.387 5.643 2.984 1.00 95.00 100 ARG A C 1
ATOM 800 O O . ARG A 1 100 ? 0.572 4.737 2.864 1.00 95.00 100 ARG A O 1
ATOM 807 N N . GLU A 1 101 ? 1.371 6.722 2.202 1.00 92.50 101 GLU A N 1
ATOM 808 C CA . GLU A 1 101 ? 0.388 6.887 1.122 1.00 92.50 101 GLU A CA 1
ATOM 809 C C . GLU A 1 101 ? 0.463 5.748 0.098 1.00 92.50 101 GLU A C 1
ATOM 811 O O . GLU A 1 101 ? -0.567 5.192 -0.282 1.00 92.50 101 GLU A O 1
ATOM 816 N N . MET A 1 102 ? 1.669 5.347 -0.315 1.00 92.81 102 MET A N 1
ATOM 817 C CA . MET A 1 102 ? 1.840 4.219 -1.234 1.00 92.81 102 MET A CA 1
ATOM 818 C C . MET A 1 102 ? 1.455 2.880 -0.595 1.00 92.81 102 MET A C 1
ATOM 820 O O . MET A 1 102 ? 0.925 2.016 -1.287 1.00 92.81 102 MET A O 1
ATOM 824 N N . ALA A 1 103 ? 1.640 2.701 0.714 1.00 96.50 103 ALA A N 1
ATOM 825 C CA . ALA A 1 103 ? 1.161 1.520 1.428 1.00 96.50 103 ALA A CA 1
ATOM 826 C C . ALA A 1 103 ? -0.376 1.436 1.411 1.00 96.50 103 ALA A C 1
ATOM 828 O O . ALA A 1 103 ? -0.932 0.394 1.059 1.00 96.50 103 ALA A O 1
ATOM 829 N N . VAL A 1 104 ? -1.072 2.548 1.680 1.00 94.88 104 VAL A N 1
ATOM 830 C CA . VAL A 1 104 ? -2.536 2.636 1.505 1.00 94.88 104 VAL A CA 1
ATOM 831 C C . VAL A 1 104 ? -2.912 2.322 0.060 1.00 94.88 104 VAL A C 1
ATOM 833 O O . VAL A 1 104 ? -3.868 1.579 -0.183 1.00 94.88 104 VAL A O 1
ATOM 836 N N . ALA A 1 105 ? -2.115 2.816 -0.896 1.00 91.50 105 ALA A N 1
ATOM 837 C CA . ALA A 1 105 ? -2.312 2.530 -2.305 1.00 91.50 105 ALA A CA 1
ATOM 838 C C . ALA A 1 105 ? -2.285 1.013 -2.602 1.00 91.50 105 ALA A C 1
ATOM 840 O O . ALA A 1 105 ? -3.151 0.453 -3.279 1.00 91.50 105 ALA A O 1
ATOM 841 N N . VAL A 1 106 ? -1.307 0.306 -2.047 1.00 94.25 106 VAL A N 1
ATOM 842 C CA . VAL A 1 106 ? -1.202 -1.147 -2.208 1.00 94.25 106 VAL A CA 1
ATOM 843 C C . VAL A 1 106 ? -2.433 -1.864 -1.650 1.00 94.25 106 VAL A C 1
ATOM 845 O O . VAL A 1 106 ? -3.012 -2.688 -2.360 1.00 94.25 106 VAL A O 1
ATOM 848 N N . VAL A 1 107 ? -2.877 -1.523 -0.431 1.00 96.00 107 VAL A N 1
ATOM 849 C CA . VAL A 1 107 ? -4.030 -2.175 0.225 1.00 96.00 107 VAL A CA 1
ATOM 850 C C . VAL A 1 107 ? -5.258 -2.162 -0.681 1.00 96.00 107 VAL A C 1
ATOM 852 O O . VAL A 1 107 ? -5.850 -3.196 -0.978 1.00 96.00 107 VAL A O 1
ATOM 855 N N . MET A 1 108 ? -5.643 -0.996 -1.170 1.00 92.38 108 MET A N 1
ATOM 856 C CA . MET A 1 108 ? -6.891 -0.869 -1.922 1.00 92.38 108 MET A CA 1
ATOM 857 C C . MET A 1 108 ? -6.760 -1.318 -3.375 1.00 92.38 108 MET A C 1
ATOM 859 O O . MET A 1 108 ? -7.763 -1.680 -3.975 1.00 92.38 108 MET A O 1
ATOM 863 N N . GLN A 1 109 ? -5.556 -1.331 -3.957 1.00 89.56 109 GLN A N 1
ATOM 864 C CA . GLN A 1 109 ? -5.347 -1.984 -5.252 1.00 89.56 109 GLN A CA 1
ATOM 865 C C . GLN A 1 109 ? -5.490 -3.506 -5.137 1.00 89.56 109 GLN A C 1
ATOM 867 O O . GLN A 1 109 ? -6.071 -4.127 -6.030 1.00 89.56 109 GLN A O 1
ATOM 872 N N . ILE A 1 110 ? -5.022 -4.104 -4.033 1.00 92.50 110 ILE A N 1
ATOM 873 C CA . ILE A 1 110 ? -5.268 -5.521 -3.723 1.00 92.50 110 ILE A CA 1
ATOM 874 C C . ILE A 1 110 ? -6.778 -5.770 -3.595 1.00 92.50 110 ILE A C 1
ATOM 876 O O . ILE A 1 110 ? -7.299 -6.698 -4.210 1.00 92.50 110 ILE A O 1
ATOM 880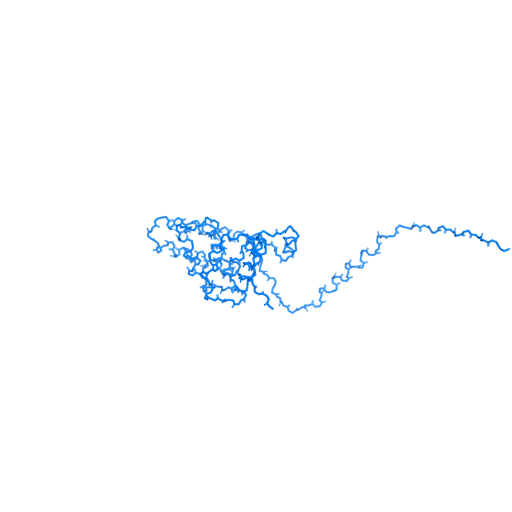 N N . TYR A 1 111 ? -7.498 -4.893 -2.890 1.00 92.38 111 TYR A N 1
ATOM 881 C CA . TYR A 1 111 ? -8.955 -4.963 -2.729 1.00 92.38 111 TYR A CA 1
ATOM 882 C C . TYR A 1 111 ? -9.751 -4.207 -3.805 1.00 92.38 111 TYR A C 1
ATOM 884 O O . TYR A 1 111 ? -10.912 -3.885 -3.588 1.00 92.38 111 TYR A O 1
ATOM 892 N N . ARG A 1 112 ? -9.192 -3.937 -4.991 1.00 87.38 112 ARG A N 1
ATOM 893 C CA . ARG A 1 112 ? -9.825 -3.034 -5.981 1.00 87.38 112 ARG A CA 1
ATOM 894 C C . ARG A 1 112 ? -11.225 -3.453 -6.440 1.00 87.38 112 ARG A C 1
ATOM 896 O O . ARG A 1 112 ? -11.998 -2.611 -6.881 1.00 87.38 112 ARG A O 1
ATOM 903 N N . SER A 1 113 ? -11.523 -4.751 -6.402 1.00 84.88 113 SER A N 1
ATOM 904 C CA . SER A 1 113 ? -12.834 -5.294 -6.778 1.00 84.88 113 SER A CA 1
ATOM 905 C C . SER A 1 113 ? -13.862 -5.139 -5.657 1.00 84.88 113 SER A C 1
ATOM 907 O O . SER A 1 113 ? -15.057 -5.082 -5.920 1.00 84.88 113 SER A O 1
ATOM 909 N N . GLU A 1 114 ? -13.387 -5.068 -4.415 1.00 89.19 114 GLU A N 1
ATOM 910 C CA . GLU A 1 114 ? -14.182 -4.988 -3.192 1.00 89.19 114 GLU A CA 1
ATOM 911 C C . GLU A 1 114 ? -13.549 -3.953 -2.245 1.00 89.19 114 GLU A C 1
ATOM 913 O O . GLU A 1 114 ? -13.054 -4.304 -1.171 1.00 89.19 114 GLU A O 1
ATOM 918 N N . PRO A 1 115 ? -13.504 -2.666 -2.641 1.00 87.88 115 PRO A N 1
ATOM 919 C CA . PRO A 1 115 ? -12.752 -1.635 -1.923 1.00 87.88 115 PRO A CA 1
ATOM 920 C C . PRO A 1 115 ? -13.221 -1.450 -0.471 1.00 87.88 115 PRO A C 1
ATOM 922 O O . PRO A 1 115 ? -12.419 -1.115 0.402 1.00 87.88 115 PRO A O 1
ATOM 925 N N . GLN A 1 116 ? -14.484 -1.780 -0.179 1.00 91.00 116 GLN A N 1
ATOM 926 C CA . GLN A 1 116 ? -15.020 -1.832 1.180 1.00 91.00 116 GLN A CA 1
ATOM 927 C C . GLN A 1 116 ? -14.228 -2.770 2.105 1.00 91.00 116 GLN A C 1
ATOM 929 O O . GLN A 1 116 ? -14.079 -2.460 3.285 1.00 91.00 116 GLN A O 1
ATOM 934 N N . ASN A 1 117 ? -13.661 -3.866 1.587 1.00 94.69 117 ASN A N 1
ATOM 935 C CA . ASN A 1 117 ? -12.851 -4.795 2.378 1.00 94.69 117 ASN A CA 1
ATOM 936 C C . ASN A 1 117 ? -11.491 -4.185 2.732 1.00 94.69 117 ASN A C 1
ATOM 938 O O . ASN A 1 117 ? -10.993 -4.404 3.833 1.00 94.69 117 ASN A O 1
ATOM 942 N N . GLY A 1 118 ? -10.910 -3.380 1.835 1.00 94.44 118 GLY A N 1
ATOM 943 C CA . GLY A 1 118 ? -9.682 -2.635 2.116 1.00 94.44 118 GLY A CA 1
ATOM 944 C C . GLY A 1 118 ? -9.893 -1.582 3.204 1.00 94.44 118 GLY A C 1
ATOM 945 O O . GLY A 1 118 ? -9.120 -1.513 4.157 1.00 94.44 118 GLY A O 1
ATOM 946 N N . VAL A 1 119 ? -10.995 -0.828 3.130 1.00 94.88 119 VAL A N 1
ATOM 947 C CA . VAL A 1 119 ? -11.383 0.124 4.187 1.00 94.88 119 VAL A CA 1
ATOM 948 C C . VAL A 1 119 ? -11.650 -0.601 5.510 1.00 94.88 119 VAL A C 1
ATOM 950 O O . VAL A 1 119 ? -11.190 -0.152 6.559 1.00 94.88 119 VAL A O 1
ATOM 953 N N . ALA A 1 120 ? -12.379 -1.720 5.478 1.00 96.44 120 ALA A N 1
ATOM 954 C CA . ALA A 1 120 ? -12.679 -2.509 6.670 1.00 96.44 120 ALA A CA 1
ATOM 955 C C . ALA A 1 120 ? -11.411 -3.078 7.324 1.00 96.44 120 ALA A C 1
ATOM 957 O O . ALA A 1 120 ? -11.309 -3.068 8.548 1.00 96.44 120 ALA A O 1
ATOM 958 N N . LEU A 1 121 ? -10.428 -3.512 6.527 1.00 97.56 121 LEU A N 1
ATOM 959 C CA . LEU A 1 121 ? -9.123 -3.949 7.024 1.00 97.56 121 LEU A CA 1
ATOM 960 C C . LEU A 1 121 ? -8.408 -2.822 7.778 1.00 97.56 121 LEU A C 1
ATOM 962 O O . LEU A 1 121 ? -7.972 -3.033 8.905 1.00 97.56 121 LEU A O 1
ATOM 966 N N . LEU A 1 122 ? -8.329 -1.625 7.191 1.00 97.56 122 LEU A N 1
ATOM 967 C CA . LEU A 1 122 ? -7.670 -0.478 7.827 1.00 97.56 1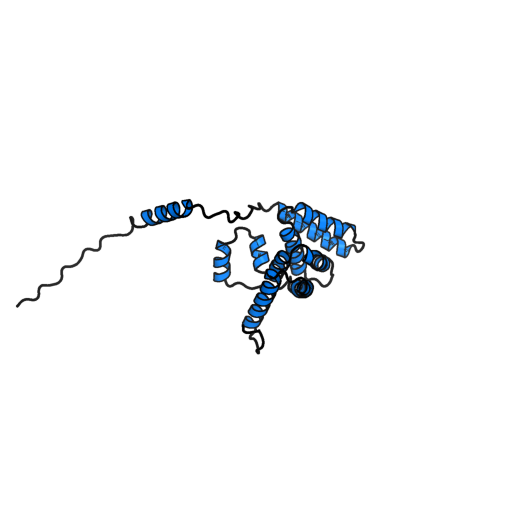22 LEU A CA 1
ATOM 968 C C . LEU A 1 122 ? -8.367 -0.059 9.130 1.00 97.56 122 LEU A C 1
ATOM 970 O O . LEU A 1 122 ? -7.693 0.236 10.112 1.00 97.56 122 LEU A O 1
ATOM 974 N N . LYS A 1 123 ? -9.706 -0.084 9.161 1.00 97.38 123 LYS A N 1
ATOM 975 C CA . LYS A 1 123 ? -10.490 0.159 10.385 1.00 97.38 123 LYS A CA 1
ATOM 976 C C . LYS A 1 123 ? -10.199 -0.873 11.465 1.00 97.38 123 LYS A C 1
ATOM 978 O O . LYS A 1 123 ? -9.929 -0.503 12.599 1.00 97.38 123 LYS A O 1
ATOM 983 N N . LYS A 1 124 ? -10.194 -2.157 11.098 1.00 97.31 124 LYS A N 1
ATOM 984 C CA . LYS A 1 124 ? -9.888 -3.245 12.028 1.00 97.31 124 LYS A CA 1
ATOM 985 C C . LYS A 1 124 ? -8.507 -3.071 12.662 1.00 97.31 124 LYS A C 1
ATOM 987 O O . LYS A 1 124 ? -8.378 -3.268 13.865 1.00 97.31 124 LYS A O 1
ATOM 992 N N . GLU A 1 125 ? -7.496 -2.706 11.876 1.00 96.56 125 GLU A N 1
ATOM 993 C CA . GLU A 1 125 ? -6.161 -2.420 12.410 1.00 96.56 125 GLU A CA 1
ATOM 994 C C . GLU A 1 125 ? -6.194 -1.216 13.362 1.00 96.56 125 GLU A C 1
ATOM 996 O O . GLU A 1 125 ? -5.684 -1.316 14.472 1.00 96.56 125 GLU A O 1
ATOM 1001 N N . ALA A 1 126 ? -6.868 -0.120 12.997 1.00 95.75 126 ALA A N 1
ATOM 1002 C CA . ALA A 1 126 ? -7.020 1.057 13.861 1.00 95.75 126 ALA A CA 1
ATOM 1003 C C . ALA A 1 126 ? -7.671 0.732 15.221 1.00 95.75 126 ALA A C 1
ATOM 1005 O O . ALA A 1 126 ? -7.228 1.224 16.263 1.00 95.75 126 ALA A O 1
ATOM 1006 N N . ASP A 1 127 ? -8.710 -0.107 15.209 1.00 95.69 127 ASP A N 1
ATOM 1007 C CA . ASP A 1 127 ? -9.464 -0.509 16.400 1.00 95.69 127 ASP A CA 1
ATOM 1008 C C . ASP A 1 127 ? -8.623 -1.367 17.357 1.00 95.69 127 ASP A C 1
ATOM 1010 O O . ASP A 1 127 ? -8.817 -1.321 18.575 1.00 95.69 127 ASP A O 1
ATOM 1014 N N . GLN A 1 128 ? -7.677 -2.139 16.816 1.00 94.50 128 GLN A N 1
ATOM 1015 C CA . GLN A 1 128 ? -6.760 -2.975 17.594 1.00 94.50 128 GLN A CA 1
ATOM 1016 C C . GLN A 1 128 ? -5.617 -2.178 18.227 1.00 94.50 128 GLN A C 1
ATOM 1018 O O . GLN A 1 128 ? -5.019 -2.633 19.208 1.00 94.50 128 GLN A O 1
ATOM 1023 N N . GLU A 1 129 ? -5.320 -0.990 17.703 1.00 94.25 129 GLU A N 1
ATOM 1024 C CA . GLU A 1 129 ? -4.226 -0.175 18.205 1.00 94.25 129 GLU A CA 1
ATOM 1025 C C . GLU A 1 129 ? -4.568 0.525 19.519 1.00 94.25 129 GLU A C 1
ATOM 1027 O O . GLU A 1 129 ? -5.698 0.941 19.781 1.00 94.25 129 GLU A O 1
ATOM 1032 N N . LYS A 1 130 ? -3.554 0.684 20.370 1.00 94.00 130 LYS A N 1
ATOM 1033 C CA . LYS A 1 130 ? -3.670 1.424 21.638 1.00 94.00 130 LYS A CA 1
ATOM 1034 C C . LYS A 1 130 ? -2.917 2.751 21.608 1.00 94.00 130 LYS A C 1
ATOM 1036 O O . LYS A 1 130 ? -3.331 3.683 22.292 1.00 94.00 130 LYS A O 1
ATOM 1041 N N . ASP A 1 131 ? -1.855 2.859 20.807 1.00 95.44 131 ASP A N 1
ATOM 1042 C CA . ASP A 1 131 ? -1.112 4.111 20.640 1.00 95.44 131 ASP A CA 1
ATOM 1043 C C . ASP A 1 131 ? -1.934 5.093 19.790 1.00 95.44 131 ASP A C 1
ATOM 1045 O O . ASP A 1 131 ? -2.267 4.835 18.631 1.00 95.44 131 ASP A O 1
ATOM 1049 N N . ALA A 1 132 ? -2.255 6.250 20.373 1.00 93.88 132 ALA A N 1
ATOM 1050 C CA . ALA A 1 132 ? -3.028 7.297 19.715 1.00 93.88 132 ALA A CA 1
ATOM 1051 C C . ALA A 1 132 ? -2.352 7.845 18.444 1.00 93.88 132 ALA A C 1
ATOM 1053 O O . ALA A 1 132 ? -3.040 8.336 17.550 1.00 93.88 132 ALA A O 1
ATOM 1054 N N . ARG A 1 133 ? -1.021 7.777 18.338 1.00 93.00 133 ARG A N 1
ATOM 1055 C CA . ARG A 1 133 ? -0.284 8.198 17.137 1.00 93.00 133 ARG A CA 1
ATOM 1056 C C . ARG A 1 133 ? -0.461 7.198 16.005 1.00 93.00 133 ARG A C 1
ATOM 1058 O O . ARG A 1 133 ? -0.792 7.614 14.899 1.00 93.00 133 ARG A O 1
ATOM 1065 N N . ILE A 1 134 ? -0.337 5.903 16.293 1.00 94.69 134 ILE A N 1
ATOM 1066 C CA . ILE A 1 134 ? -0.569 4.848 15.297 1.00 94.69 134 ILE A CA 1
ATOM 1067 C C . ILE A 1 134 ? -2.027 4.890 14.822 1.00 94.69 134 ILE A C 1
ATOM 1069 O O . ILE A 1 134 ? -2.280 4.817 13.618 1.00 94.69 134 ILE A O 1
ATOM 1073 N N . LYS A 1 135 ? -2.985 5.136 15.730 1.00 94.88 135 LYS A N 1
ATOM 1074 C CA . LYS A 1 135 ? -4.387 5.383 15.348 1.00 94.88 135 LYS A CA 1
ATOM 1075 C C . LYS A 1 135 ? -4.528 6.508 14.330 1.00 94.88 135 LYS A C 1
ATOM 1077 O O . LYS A 1 135 ? -5.182 6.305 13.318 1.00 94.88 135 LYS A O 1
ATOM 1082 N N . ARG A 1 136 ? -3.844 7.643 14.521 1.00 94.69 136 ARG A N 1
ATOM 1083 C CA . ARG A 1 136 ? -3.872 8.753 13.548 1.00 94.69 136 ARG A CA 1
ATOM 1084 C C . ARG A 1 136 ? -3.328 8.356 12.175 1.00 94.69 136 ARG A C 1
ATOM 1086 O O . ARG A 1 136 ? -3.835 8.847 11.168 1.00 94.69 136 ARG A O 1
ATOM 1093 N N . TYR A 1 137 ? -2.317 7.486 12.108 1.00 96.56 137 TYR A N 1
ATOM 1094 C CA . TYR A 1 137 ? -1.838 6.967 10.822 1.00 96.56 137 TYR A CA 1
ATOM 1095 C C . TYR A 1 137 ? -2.902 6.119 10.124 1.00 96.56 137 TYR A C 1
ATOM 1097 O O . TYR A 1 137 ? -3.086 6.259 8.912 1.00 96.56 137 TYR A O 1
ATOM 1105 N N . PHE A 1 138 ? -3.652 5.308 10.871 1.00 96.75 138 PHE A N 1
ATOM 1106 C CA . PHE A 1 138 ? -4.785 4.584 10.305 1.00 96.75 138 PHE A CA 1
ATOM 1107 C C . PHE A 1 138 ? -5.981 5.472 9.975 1.00 96.75 138 PHE A C 1
ATOM 1109 O O . PHE A 1 138 ? -6.585 5.264 8.930 1.00 96.75 138 PHE A O 1
ATOM 1116 N N . ASP A 1 139 ? -6.294 6.488 10.775 1.00 95.12 139 ASP A N 1
ATOM 1117 C CA . ASP A 1 139 ? -7.357 7.451 10.467 1.00 95.12 139 ASP A CA 1
ATOM 1118 C C . ASP A 1 139 ? -7.073 8.155 9.132 1.00 95.12 139 ASP A C 1
ATOM 1120 O O . ASP A 1 139 ? -7.945 8.246 8.263 1.00 95.12 139 ASP A O 1
ATOM 1124 N N . PHE A 1 140 ? -5.819 8.570 8.919 1.00 93.31 140 PHE A N 1
ATOM 1125 C CA . PHE A 1 140 ? -5.360 9.093 7.633 1.00 93.31 140 PHE A CA 1
ATOM 1126 C C . PHE A 1 140 ? -5.485 8.055 6.508 1.00 93.31 140 PHE A C 1
ATOM 1128 O O . PHE A 1 140 ? -5.973 8.374 5.422 1.00 93.31 140 PHE A O 1
ATOM 1135 N N . ALA A 1 141 ? -5.081 6.807 6.758 1.00 94.88 141 ALA A N 1
ATOM 1136 C CA . ALA A 1 141 ? -5.196 5.728 5.782 1.00 94.88 141 ALA A CA 1
ATOM 1137 C C . ALA A 1 141 ? -6.653 5.455 5.379 1.00 94.88 141 ALA A C 1
ATOM 1139 O O . ALA A 1 141 ? -6.940 5.290 4.194 1.00 94.88 141 ALA A O 1
ATOM 1140 N N . ILE A 1 142 ? -7.578 5.449 6.341 1.00 95.44 142 ILE A N 1
ATOM 1141 C CA . ILE A 1 142 ? -9.016 5.262 6.125 1.00 95.44 142 ILE A CA 1
ATOM 1142 C C . ILE A 1 142 ? -9.577 6.423 5.305 1.00 95.44 142 ILE A C 1
ATOM 1144 O O . ILE A 1 142 ? -10.268 6.178 4.318 1.00 95.44 142 ILE A O 1
ATOM 1148 N N . TYR A 1 143 ? -9.239 7.666 5.661 1.00 92.56 143 TYR A N 1
ATOM 1149 C CA . TYR A 1 143 ? -9.620 8.853 4.893 1.00 92.56 143 TYR A CA 1
ATOM 1150 C C . TYR A 1 143 ? -9.170 8.735 3.426 1.00 92.56 143 TYR A C 1
ATOM 1152 O O . TYR A 1 143 ? -9.978 8.881 2.507 1.00 92.56 143 TYR A O 1
ATOM 1160 N N . LYS A 1 144 ? -7.904 8.367 3.191 1.00 88.31 144 LYS A N 1
ATOM 1161 C CA . LYS A 1 144 ? -7.362 8.160 1.839 1.00 88.31 144 LYS A CA 1
ATOM 1162 C C . LYS A 1 144 ? -8.024 7.008 1.091 1.00 88.31 144 LYS A C 1
ATOM 1164 O O . LYS A 1 144 ? -8.332 7.134 -0.091 1.00 88.31 144 LYS A O 1
ATOM 1169 N N . ALA A 1 145 ? -8.289 5.899 1.769 1.00 89.44 145 ALA A N 1
ATOM 1170 C CA . ALA A 1 145 ? -8.999 4.768 1.188 1.00 89.44 145 ALA A CA 1
ATOM 1171 C C . ALA A 1 145 ? -10.440 5.134 0.782 1.00 89.44 145 ALA A C 1
ATOM 1173 O O . ALA A 1 145 ? -10.931 4.665 -0.245 1.00 89.44 145 ALA A O 1
ATOM 1174 N N . GLN A 1 146 ? -11.107 6.011 1.537 1.00 86.62 146 GLN A N 1
ATOM 1175 C CA . GLN A 1 146 ? -12.446 6.511 1.216 1.00 86.62 146 GLN A CA 1
ATOM 1176 C C . GLN A 1 146 ? -12.460 7.441 -0.003 1.00 86.62 146 GLN A C 1
ATOM 1178 O O . GLN A 1 146 ? -13.370 7.322 -0.827 1.00 86.62 146 GLN A O 1
ATOM 1183 N N . GLU A 1 147 ? -11.444 8.298 -0.185 1.00 80.69 147 GLU A N 1
ATOM 1184 C CA . GLU A 1 147 ? -11.287 9.108 -1.411 1.00 80.69 147 GLU A CA 1
ATOM 1185 C C . GLU A 1 147 ? -11.289 8.225 -2.671 1.00 80.69 147 GLU A C 1
ATOM 1187 O O . GLU A 1 147 ? -11.746 8.634 -3.740 1.00 80.69 147 GLU A O 1
ATOM 1192 N N . TRP A 1 148 ? -10.864 6.970 -2.534 1.00 69.25 148 TRP A N 1
ATOM 1193 C CA . TRP A 1 148 ? -10.765 6.043 -3.645 1.00 69.25 148 TRP A CA 1
ATOM 1194 C C . TRP A 1 148 ? -12.089 5.509 -4.185 1.00 69.25 148 TRP A C 1
ATOM 1196 O O . TRP A 1 148 ? -12.168 5.142 -5.360 1.00 69.25 148 TRP A O 1
ATOM 1206 N N . HIS A 1 149 ? -13.133 5.484 -3.354 1.00 59.00 149 HIS A N 1
ATOM 1207 C CA . HIS A 1 149 ? -14.487 5.125 -3.778 1.00 59.00 149 HIS A CA 1
ATOM 1208 C C . HIS A 1 149 ? -15.115 6.199 -4.676 1.00 59.00 149 HIS A C 1
ATOM 1210 O O . HIS A 1 149 ? -15.975 5.888 -5.499 1.00 59.00 149 HIS A O 1
ATOM 1216 N N . ASN A 1 150 ? -14.659 7.450 -4.560 1.00 52.62 150 ASN A N 1
ATOM 1217 C CA . ASN A 1 150 ? -15.180 8.576 -5.338 1.00 52.62 150 ASN A CA 1
ATOM 1218 C C . ASN A 1 150 ? -14.586 8.650 -6.755 1.00 52.62 150 ASN A C 1
ATOM 1220 O O . ASN A 1 150 ? -15.048 9.430 -7.591 1.00 52.62 150 ASN A O 1
ATOM 1224 N N . VAL A 1 151 ? -13.594 7.811 -7.064 1.00 54.62 151 VAL A N 1
ATOM 1225 C CA . VAL A 1 151 ? -13.041 7.667 -8.410 1.00 54.62 151 VAL A CA 1
ATOM 1226 C C . VAL A 1 151 ? -13.863 6.611 -9.153 1.00 54.62 151 VAL A C 1
ATOM 1228 O O . VAL A 1 151 ? -13.874 5.446 -8.769 1.00 54.62 151 VAL A O 1
ATOM 1231 N N . LYS A 1 152 ? -14.562 6.992 -10.234 1.00 39.09 152 LYS A N 1
ATOM 1232 C CA . LYS A 1 152 ? -15.284 6.049 -11.115 1.00 39.09 152 LYS A CA 1
ATOM 1233 C C . LYS A 1 152 ? -14.312 5.006 -11.687 1.00 39.09 152 LYS A C 1
ATOM 1235 O O . LYS A 1 152 ? -13.690 5.220 -12.728 1.00 39.09 152 LYS A O 1
ATOM 1240 N N . TRP A 1 153 ? -14.212 3.856 -11.034 1.00 41.88 153 TRP A N 1
ATOM 1241 C CA . TRP A 1 153 ? -13.511 2.689 -11.546 1.00 41.88 153 TRP A CA 1
ATOM 1242 C C . TRP A 1 153 ? -14.315 2.087 -12.694 1.00 41.88 153 TRP A C 1
ATOM 1244 O O . TRP A 1 153 ? -15.352 1.464 -12.481 1.00 41.88 153 TRP A O 1
ATOM 1254 N N . ARG A 1 154 ? -13.849 2.254 -13.935 1.00 35.47 154 ARG A N 1
ATOM 1255 C CA . ARG A 1 154 ? -14.277 1.342 -14.998 1.00 35.47 154 ARG A CA 1
ATOM 1256 C C . ARG A 1 154 ? -13.395 0.096 -14.916 1.00 35.47 154 ARG A C 1
ATOM 1258 O O . ARG A 1 154 ? -12.171 0.248 -14.967 1.00 35.47 154 ARG A O 1
ATOM 1265 N N . PRO A 1 155 ? -13.964 -1.113 -14.773 1.00 35.25 155 PRO A N 1
ATOM 1266 C CA . PRO A 1 155 ? -13.169 -2.331 -14.831 1.00 35.25 155 PRO A CA 1
ATOM 1267 C C . PRO A 1 155 ? -12.393 -2.369 -16.154 1.00 35.25 155 PRO A C 1
ATOM 1269 O O . PRO A 1 155 ? -12.886 -1.903 -17.186 1.00 35.25 155 PRO A O 1
ATOM 1272 N N . ARG A 1 156 ? -11.160 -2.898 -16.126 1.00 38.00 156 ARG A N 1
ATOM 1273 C CA . ARG A 1 156 ? -10.402 -3.159 -17.360 1.00 38.00 156 ARG A CA 1
ATOM 1274 C C . ARG A 1 156 ? -11.304 -3.982 -18.288 1.00 38.00 156 ARG A C 1
ATOM 1276 O O . ARG A 1 156 ? -11.901 -4.938 -17.790 1.00 38.00 156 ARG A O 1
ATOM 1283 N N . PRO A 1 157 ? -11.390 -3.681 -19.597 1.00 33.38 157 PRO A N 1
ATOM 1284 C CA . PRO A 1 157 ? -11.991 -4.635 -20.512 1.00 33.38 157 PRO A CA 1
ATOM 1285 C C . PRO A 1 157 ? -11.209 -5.940 -20.350 1.00 33.38 157 PRO A C 1
ATOM 1287 O O . PRO A 1 157 ? -9.980 -5.964 -20.488 1.00 33.38 157 PRO A O 1
ATOM 1290 N N . SER A 1 158 ? -11.907 -7.003 -19.946 1.00 33.66 158 SER A N 1
ATOM 1291 C CA . SER A 1 158 ? -11.339 -8.341 -19.967 1.00 33.66 158 SER A CA 1
ATOM 1292 C C . SER A 1 158 ? -10.839 -8.575 -21.388 1.00 33.66 158 SER A C 1
ATOM 1294 O O . SER A 1 158 ? -11.499 -8.204 -22.361 1.00 33.66 158 SER A O 1
ATOM 1296 N N . LYS A 1 159 ? -9.641 -9.142 -21.535 1.00 42.50 159 LYS A N 1
ATOM 1297 C CA . LYS A 1 159 ? -9.199 -9.646 -22.835 1.00 42.50 159 LYS A CA 1
ATOM 1298 C C . LYS A 1 159 ? -10.068 -10.866 -23.169 1.00 42.50 159 LYS A C 1
ATOM 1300 O O . LYS A 1 159 ? -9.652 -11.996 -22.947 1.00 42.50 159 LYS A O 1
ATOM 1305 N N . GLY A 1 160 ? -11.303 -10.621 -23.602 1.00 34.31 160 GLY A N 1
ATOM 1306 C CA . GLY A 1 160 ? -12.139 -11.591 -24.296 1.00 34.31 160 GLY A CA 1
ATOM 1307 C C . GLY A 1 160 ? -11.586 -11.836 -25.702 1.00 34.31 160 GLY A C 1
ATOM 1308 O O . GLY A 1 160 ? -10.770 -11.038 -26.179 1.00 34.31 160 GLY A O 1
ATOM 1309 N N . PRO A 1 161 ? -11.971 -12.948 -26.351 1.00 35.25 161 PRO A N 1
ATOM 1310 C CA . PRO A 1 161 ? -11.399 -13.347 -27.630 1.00 35.25 161 PRO A CA 1
ATOM 1311 C C . PRO A 1 161 ? -11.596 -12.219 -28.641 1.00 35.25 161 PRO A C 1
ATOM 1313 O O . PRO A 1 161 ? -12.681 -11.645 -28.723 1.00 35.25 161 PRO A O 1
ATOM 1316 N N . GLN A 1 162 ? -10.519 -11.872 -29.352 1.00 43.88 162 GLN A N 1
ATOM 1317 C CA . GLN A 1 162 ? -10.497 -10.818 -30.363 1.00 43.88 162 GLN A CA 1
ATOM 1318 C C . GLN A 1 162 ? -11.687 -10.994 -31.311 1.00 43.88 162 GLN A C 1
ATOM 1320 O O . GLN A 1 162 ? -11.669 -11.870 -32.174 1.00 43.88 162 GLN A O 1
ATOM 1325 N N . SER A 1 163 ? -12.732 -10.181 -31.147 1.00 36.97 163 SER A N 1
ATOM 1326 C CA . SER A 1 163 ? -13.797 -10.141 -32.133 1.00 36.97 163 SER A CA 1
ATOM 1327 C C . SER A 1 163 ? -13.258 -9.382 -33.342 1.00 36.97 163 SER A C 1
ATOM 1329 O O . SER A 1 163 ? -12.748 -8.262 -33.258 1.00 36.97 163 SER A O 1
ATOM 1331 N N . THR A 1 164 ? -13.340 -10.033 -34.492 1.00 46.75 164 THR A N 1
ATOM 1332 C CA . THR A 1 164 ? -12.880 -9.583 -35.812 1.00 46.75 164 THR A CA 1
ATOM 1333 C C . THR A 1 164 ? -13.538 -8.279 -36.289 1.00 46.75 164 THR A C 1
ATOM 1335 O O . THR A 1 164 ? -13.159 -7.732 -37.322 1.00 46.75 164 THR A O 1
ATOM 1338 N N . HIS A 1 165 ? -14.469 -7.717 -35.513 1.00 40.81 165 HIS A N 1
ATOM 1339 C CA . HIS A 1 165 ? -15.146 -6.458 -35.805 1.00 40.81 165 HIS A CA 1
ATOM 1340 C C . HIS A 1 165 ? -14.261 -5.209 -35.652 1.00 40.81 165 HIS A C 1
ATOM 1342 O O . HIS A 1 165 ? -14.537 -4.203 -36.306 1.00 40.81 165 HIS A O 1
ATOM 1348 N N . SER A 1 166 ? -13.176 -5.243 -34.865 1.00 41.75 166 SER A N 1
ATOM 1349 C CA . SER A 1 166 ? -12.292 -4.069 -34.717 1.00 41.75 166 SER A CA 1
ATOM 1350 C C . SER A 1 166 ? -11.422 -3.783 -35.948 1.00 41.75 166 SER A C 1
ATOM 1352 O O . SER A 1 166 ? -11.031 -2.637 -36.161 1.00 41.75 166 SER A O 1
ATOM 1354 N N . LEU A 1 167 ? -11.157 -4.784 -36.795 1.00 41.25 167 LEU A N 1
ATOM 1355 C CA . LEU A 1 167 ? -10.399 -4.591 -38.038 1.00 41.25 167 LEU A CA 1
ATOM 1356 C C . LEU A 1 167 ? -11.220 -3.858 -39.110 1.00 41.25 167 LEU A C 1
ATOM 1358 O O . LEU A 1 167 ? -10.673 -3.027 -39.831 1.00 41.25 167 LEU A O 1
ATOM 1362 N N . LEU A 1 168 ? -12.537 -4.078 -39.166 1.00 43.47 168 LEU A N 1
ATOM 1363 C CA . LEU A 1 168 ? -13.420 -3.371 -40.103 1.00 43.47 168 LEU A CA 1
ATOM 1364 C C . LEU A 1 168 ? -13.554 -1.877 -39.770 1.00 43.47 168 LEU A C 1
ATOM 1366 O O . LEU A 1 168 ? -13.589 -1.053 -40.681 1.00 43.47 168 LEU A O 1
ATOM 1370 N N . PHE A 1 169 ? -13.545 -1.512 -38.485 1.00 38.59 169 PHE A N 1
ATOM 1371 C CA . PHE A 1 169 ? -13.589 -0.105 -38.069 1.00 38.59 169 PHE A CA 1
ATOM 1372 C C . PHE A 1 169 ? -12.279 0.644 -38.369 1.00 38.59 169 PHE A C 1
ATOM 1374 O O . PHE A 1 169 ? -12.313 1.807 -38.767 1.00 38.59 169 PHE A O 1
ATOM 1381 N N . LEU A 1 170 ? -11.126 -0.028 -38.254 1.00 39.38 170 LEU A N 1
ATOM 1382 C CA . LEU A 1 170 ? -9.829 0.551 -38.628 1.00 39.38 170 LEU A CA 1
ATOM 1383 C C . LEU A 1 170 ? -9.676 0.709 -40.150 1.00 39.38 170 LEU A C 1
ATOM 1385 O O . LEU A 1 170 ? -9.138 1.716 -40.607 1.00 39.38 170 LEU A O 1
ATOM 1389 N N . MET A 1 171 ? -10.212 -0.223 -40.944 1.00 41.78 171 MET A N 1
ATOM 1390 C CA . MET A 1 171 ? -10.179 -0.125 -42.411 1.00 41.78 171 MET A CA 1
ATOM 1391 C C . MET A 1 171 ? -11.137 0.937 -42.974 1.00 41.78 171 MET A C 1
ATOM 1393 O O . MET A 1 171 ? -10.869 1.497 -44.036 1.00 41.78 171 MET A O 1
ATOM 1397 N N . ALA A 1 172 ? -12.230 1.260 -42.272 1.00 42.44 172 ALA A N 1
ATOM 1398 C CA . ALA A 1 172 ? -13.133 2.339 -42.677 1.00 42.44 172 ALA A CA 1
ATOM 1399 C C . ALA A 1 172 ? -12.502 3.731 -42.479 1.00 42.44 172 ALA A C 1
ATOM 1401 O O . ALA A 1 172 ? -12.672 4.600 -43.332 1.00 42.44 172 ALA A O 1
ATOM 1402 N N . SER A 1 173 ? -11.712 3.920 -41.415 1.00 37.75 173 SER A N 1
ATOM 1403 C CA . SER A 1 173 ? -11.075 5.212 -41.115 1.00 37.75 173 SER A CA 1
ATOM 1404 C C . SER A 1 173 ? -9.879 5.523 -42.026 1.00 37.75 173 SER A C 1
ATOM 1406 O O . SER A 1 173 ? -9.634 6.685 -42.339 1.00 37.75 173 SER A O 1
ATOM 1408 N N . ALA A 1 174 ? -9.173 4.499 -42.519 1.00 38.97 174 ALA A N 1
ATOM 1409 C CA . ALA A 1 174 ? -8.070 4.680 -43.468 1.00 38.97 174 ALA A CA 1
ATOM 1410 C C . ALA A 1 174 ? -8.545 5.060 -44.886 1.00 38.97 174 ALA A C 1
ATOM 1412 O O . ALA A 1 174 ? -7.782 5.628 -45.666 1.00 38.97 174 ALA A O 1
ATOM 1413 N N . LYS A 1 175 ? -9.810 4.782 -45.233 1.00 35.22 175 LYS A N 1
ATOM 1414 C CA . LYS A 1 175 ? -10.364 5.104 -46.558 1.00 35.22 175 LYS A CA 1
ATOM 1415 C C . LYS A 1 175 ? -10.855 6.552 -46.665 1.00 35.22 175 LYS A C 1
ATOM 1417 O O . LYS A 1 175 ? -10.919 7.087 -47.767 1.00 35.22 175 LYS A O 1
ATOM 1422 N N . THR A 1 176 ? -11.164 7.197 -45.540 1.00 37.94 176 THR A N 1
ATOM 1423 C CA . THR A 1 176 ? -11.632 8.593 -45.497 1.00 37.94 176 THR A CA 1
ATOM 1424 C C . THR A 1 176 ? -10.506 9.628 -45.513 1.00 37.94 176 THR A C 1
ATOM 1426 O O . THR A 1 176 ? -10.735 10.741 -45.975 1.00 37.94 176 THR A O 1
ATOM 1429 N N . GLU A 1 177 ? -9.281 9.278 -45.105 1.00 37.19 177 GLU A N 1
ATOM 1430 C CA . GLU A 1 177 ? -8.147 10.224 -45.091 1.00 37.19 177 GLU A CA 1
ATOM 1431 C C . GLU A 1 177 ? -7.369 10.298 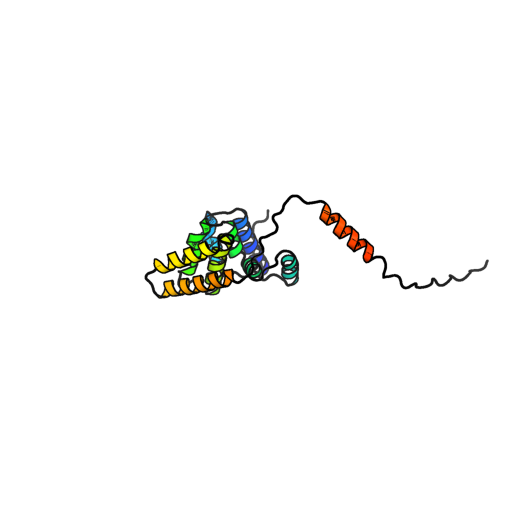-46.422 1.00 37.19 177 GLU A C 1
ATOM 1433 O O . GLU A 1 177 ? -6.612 11.241 -46.636 1.00 37.19 177 GLU A O 1
ATOM 1438 N N . MET A 1 178 ? -7.598 9.385 -47.378 1.00 33.75 178 MET A N 1
ATOM 1439 C CA . MET A 1 178 ? -6.963 9.446 -48.710 1.00 33.75 178 MET A CA 1
ATOM 1440 C C . MET A 1 178 ? -7.678 10.358 -49.728 1.00 33.75 178 MET A C 1
ATOM 1442 O O . MET A 1 178 ? -7.166 10.542 -50.830 1.00 33.75 178 MET A O 1
ATOM 1446 N N . CYS A 1 179 ? -8.826 10.960 -49.392 1.00 40.22 179 CYS A N 1
ATOM 1447 C CA . CYS A 1 179 ? -9.633 11.729 -50.355 1.00 40.22 179 CYS A CA 1
ATOM 1448 C C . CYS A 1 179 ? -9.566 13.264 -50.217 1.00 40.22 179 CYS A C 1
ATOM 1450 O O . CYS A 1 179 ? -10.278 13.948 -50.947 1.00 40.22 179 CYS A O 1
ATOM 1452 N N . GLN A 1 180 ? -8.736 13.839 -49.336 1.00 43.53 180 GLN A N 1
ATOM 1453 C CA . GLN A 1 180 ? -8.691 15.306 -49.141 1.00 43.53 180 GLN A CA 1
ATOM 1454 C C . GLN A 1 180 ? -7.295 15.949 -49.215 1.00 43.53 180 GLN A C 1
ATOM 1456 O O . GLN A 1 180 ? -7.092 17.054 -48.724 1.00 43.53 180 GLN A O 1
ATOM 1461 N N . GLY A 1 181 ? -6.336 15.317 -49.895 1.00 42.06 181 GLY A N 1
ATOM 1462 C CA . GLY A 1 181 ? -4.968 15.837 -49.982 1.00 42.06 181 GLY A CA 1
ATOM 1463 C C . GLY A 1 181 ? -4.309 15.714 -51.351 1.00 42.06 181 GLY A C 1
ATOM 1464 O O . GLY A 1 181 ? -3.217 15.171 -51.426 1.00 42.06 181 GLY A O 1
ATOM 1465 N N . VAL A 1 182 ? -4.929 16.211 -52.430 1.00 35.47 182 VAL A N 1
ATOM 1466 C CA . VAL A 1 182 ? -4.214 16.466 -53.698 1.00 35.47 182 VAL A CA 1
ATOM 1467 C C . VAL A 1 182 ? -4.686 17.795 -54.295 1.00 35.47 182 VAL A C 1
ATOM 1469 O O . VAL A 1 182 ? -5.593 17.845 -55.122 1.00 35.47 182 VAL A O 1
ATOM 1472 N N . HIS A 1 183 ? -4.052 18.894 -53.883 1.00 35.44 183 HIS A N 1
ATOM 1473 C CA . HIS A 1 183 ? -4.001 20.084 -54.729 1.00 35.44 183 HIS A CA 1
ATOM 1474 C C . HIS A 1 183 ? -3.053 19.783 -55.898 1.00 35.44 183 HIS A C 1
ATOM 1476 O O . HIS A 1 183 ? -1.871 19.505 -55.710 1.00 35.44 183 HIS A O 1
ATOM 1482 N N . LEU A 1 184 ? -3.611 19.804 -57.108 1.00 34.19 184 LEU A N 1
ATOM 1483 C CA . LEU A 1 184 ? -2.933 19.636 -58.391 1.00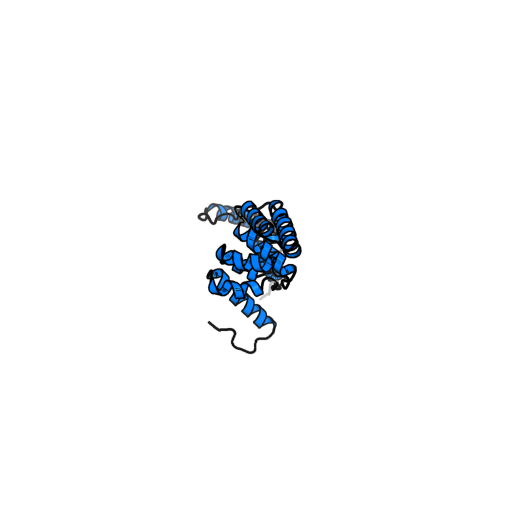 34.19 184 LEU A CA 1
ATOM 1484 C C . LEU A 1 184 ? -1.809 20.672 -58.576 1.00 34.19 184 LEU A C 1
ATOM 1486 O O . LEU A 1 184 ? -2.082 21.838 -58.858 1.00 34.19 184 LEU A O 1
ATOM 1490 N N . VAL A 1 185 ? -0.552 20.233 -58.510 1.00 39.16 185 VAL A N 1
ATOM 1491 C CA . VAL A 1 185 ? 0.568 20.922 -59.169 1.00 39.16 185 VAL A CA 1
ATOM 1492 C C . VAL A 1 185 ? 0.629 20.397 -60.605 1.00 39.16 185 VAL A C 1
ATOM 1494 O O . VAL A 1 185 ? 0.802 19.200 -60.831 1.00 39.16 185 VAL A O 1
ATOM 1497 N N . ARG A 1 186 ? 0.409 21.281 -61.587 1.00 38.09 186 ARG A N 1
ATOM 1498 C CA . ARG A 1 186 ? 0.528 20.964 -63.021 1.00 38.09 186 ARG A CA 1
ATOM 1499 C C . ARG A 1 186 ? 1.985 20.614 -63.365 1.00 38.09 186 ARG A C 1
ATOM 1501 O O . ARG A 1 186 ? 2.876 21.309 -62.885 1.00 38.09 186 ARG A O 1
ATOM 1508 N N . PRO A 1 187 ? 2.246 19.625 -64.235 1.00 36.34 187 PRO A N 1
ATOM 1509 C CA . PRO A 1 187 ? 3.593 19.380 -64.735 1.00 36.34 187 PRO A CA 1
ATOM 1510 C C . PRO A 1 187 ? 3.970 20.426 -65.796 1.00 36.34 187 PRO A C 1
ATOM 1512 O O . PRO A 1 187 ? 3.254 20.609 -66.785 1.00 36.34 187 PRO A O 1
ATOM 1515 N N . GLU A 1 188 ? 5.102 21.105 -65.602 1.00 38.88 188 GLU A N 1
ATOM 1516 C CA . GLU A 1 188 ? 5.776 21.857 -66.663 1.00 38.88 188 GLU A CA 1
ATOM 1517 C C . GLU A 1 188 ? 6.299 20.889 -67.740 1.00 38.88 188 GLU A C 1
ATOM 1519 O O . GLU A 1 188 ? 6.834 19.818 -67.449 1.00 38.88 188 GLU A O 1
ATOM 1524 N N . LYS A 1 189 ? 6.111 21.259 -69.011 1.00 43.91 189 LYS A N 1
ATOM 1525 C CA . LYS A 1 189 ? 6.633 20.537 -70.181 1.00 43.91 189 LYS A CA 1
ATOM 1526 C C . LYS A 1 189 ? 8.170 20.604 -70.204 1.00 43.91 189 LYS A C 1
ATOM 1528 O O . LYS A 1 189 ? 8.699 21.706 -70.080 1.00 43.91 189 LYS A O 1
ATOM 1533 N N . PRO A 1 190 ? 8.890 19.504 -70.490 1.00 42.72 190 PRO A N 1
ATOM 1534 C CA . PRO A 1 190 ? 10.320 19.582 -70.773 1.00 42.72 190 PRO A CA 1
ATOM 1535 C C . PRO A 1 190 ? 10.580 20.203 -72.164 1.00 42.72 190 PRO A C 1
ATOM 1537 O O . PRO A 1 190 ? 9.776 20.002 -73.086 1.00 42.72 190 PRO A O 1
ATOM 1540 N N . PRO A 1 191 ? 11.682 20.956 -72.349 1.00 42.59 191 PRO A N 1
ATOM 1541 C CA . PRO A 1 191 ? 12.006 21.588 -73.624 1.00 42.59 191 PRO A CA 1
ATOM 1542 C C . PRO A 1 191 ? 12.466 20.556 -74.665 1.00 42.59 191 PRO A C 1
ATOM 1544 O O . PRO A 1 191 ? 13.149 19.582 -74.351 1.00 42.59 191 PRO A O 1
ATOM 1547 N N . LYS A 1 192 ? 12.086 20.787 -75.927 1.00 43.59 192 LYS A N 1
ATOM 1548 C CA . LYS A 1 192 ? 12.533 20.004 -77.087 1.00 43.59 192 LYS A CA 1
ATOM 1549 C C . LYS A 1 192 ? 13.998 20.325 -77.392 1.00 43.59 192 LYS A C 1
ATOM 1551 O O . LYS A 1 192 ? 14.327 21.489 -77.598 1.00 43.59 192 LYS A O 1
ATOM 1556 N N . VAL A 1 193 ? 14.837 19.297 -77.475 1.00 40.12 193 VAL A N 1
ATOM 1557 C CA . VAL A 1 193 ? 16.208 19.393 -77.999 1.00 40.12 193 VAL A CA 1
ATOM 1558 C C . VAL A 1 193 ? 16.164 19.007 -79.485 1.00 40.12 193 VAL A C 1
ATOM 1560 O O . VAL A 1 193 ? 15.604 17.951 -79.789 1.00 40.12 193 VAL A O 1
ATOM 1563 N N . PRO A 1 194 ? 16.657 19.842 -80.417 1.00 46.41 194 PRO A N 1
ATOM 1564 C CA . PRO A 1 194 ? 16.644 19.524 -81.840 1.00 46.41 194 PRO A CA 1
ATOM 1565 C C . PRO A 1 194 ? 17.834 18.631 -82.224 1.00 46.41 194 PRO A C 1
ATOM 1567 O O . PRO A 1 194 ? 18.927 18.788 -81.680 1.00 46.41 194 PRO A O 1
ATOM 1570 N N . PHE A 1 195 ? 17.600 17.730 -83.179 1.00 41.88 195 PHE A N 1
ATOM 1571 C CA . PHE A 1 195 ? 18.614 17.281 -84.135 1.00 41.88 195 PHE A CA 1
ATOM 1572 C C . PHE A 1 195 ? 18.431 18.085 -85.421 1.00 41.88 195 PHE A C 1
ATOM 1574 O O . PHE A 1 195 ? 17.252 18.350 -85.760 1.00 41.88 195 PHE A O 1
#